Protein AF-A0A4Q6F2Q2-F1 (afdb_monomer_lite)

Radius of gyration: 40.42 Å; chains: 1; bounding box: 76×34×110 Å

Foldseek 3Di:
DVLVVVLVVVLVVVVVVLVVVLVVPCPDPVCPVVVVVSVVVNVVVSVVSVVVSVVVVLVVCLVVCVVPVDDPSVVVNVVVVVVVVVVCVVVVVCVVVVVVCVVVVCCVVVVVVVVVVVVVVLVVVVVVLVVVFVLLQVLQLVQLVQKDAADDDPPDPDDQRIDNPSCACVCVVSVFPKKWWAFLVRHTPDIHDPDDDPPPPPVVSVVQNVVSVVCQVPLVDAKGWDWDQDPNWIKIKIKGFNADPPPSGGGTMMITMDTDPDHPD

Secondary structure (DSSP, 8-state):
-HHHHHHHHHHHHHHHHHHHHHHHTTTSTTHHHHHHHHHHHHHHHHHHHHHHHHHHHHHHHHHHHHHHT-TTHHHHHHHHHHHHHHHHHHHHHHHHHHHHHHHHHHHHHHHHHHHHHHHHHHHHHHHHHHHHHHHHHHHHHHHHHT-EE----TT--SS-SEE-GGGTTHHHHTT-SEEEEEETTS-EEEE--SS----S-HHHHHHHHHHHHHHHH-TT---EEEEEEETTEEEEEEEEEEE-TTT--EEEEEEEEEEESS---

Sequence (265 aa):
MLVIAFSFVALSRLEGRLFEISKALSNHPEFFNSVVYFGLININVVLILILCFLLIRNIVKLLVDRRHGVIGSRLTTKLVLALVFFALVPTGLLFYISTRFLTESFETWFSTRVEATMHRTREAGAMVYNRDQRRLQSLSRIALQRIQVYSLQAGDFGWNEINPQGLKGFGREYKVASIRVYDQDSNLIWHNEAKRPNEGSEKEKRFVVNAIQTFSSNRTMESRAIVDADDGVDVVRGVAPIVDPSTGVVRGVVVLEERFETQIL

Structure (mmCIF, N/CA/C/O backbone):
data_AF-A0A4Q6F2Q2-F1
#
_entry.id   AF-A0A4Q6F2Q2-F1
#
loop_
_atom_site.group_PDB
_atom_site.id
_atom_site.type_symbol
_atom_site.label_atom_id
_atom_site.label_alt_id
_atom_site.label_comp_id
_atom_site.label_asym_id
_atom_site.label_entity_id
_atom_site.label_seq_id
_atom_site.pdbx_PDB_ins_code
_atom_site.Cartn_x
_atom_site.Cartn_y
_atom_site.Cartn_z
_atom_site.occupancy
_atom_site.B_iso_or_equiv
_atom_site.auth_seq_id
_atom_site.auth_comp_id
_atom_site.auth_asym_id
_atom_site.auth_atom_id
_atom_site.pdbx_PDB_model_num
ATOM 1 N N . MET A 1 1 ? -27.313 -11.083 56.224 1.00 56.44 1 MET A N 1
ATOM 2 C CA . MET A 1 1 ? -25.922 -11.423 56.602 1.00 56.44 1 MET A CA 1
ATOM 3 C C . MET A 1 1 ? -25.195 -12.248 55.546 1.00 56.44 1 MET A C 1
ATOM 5 O O . MET A 1 1 ? -24.087 -11.865 55.210 1.00 56.44 1 MET A O 1
ATOM 9 N N . LEU A 1 2 ? -25.805 -13.287 54.961 1.00 63.69 2 LEU A N 1
ATOM 10 C CA . LEU A 1 2 ? -25.169 -14.128 53.927 1.00 63.69 2 LEU A CA 1
ATOM 11 C C . LEU A 1 2 ? -24.614 -13.358 52.715 1.00 63.69 2 LEU A C 1
ATOM 13 O O . LEU A 1 2 ? -23.475 -13.583 52.336 1.00 63.69 2 LEU A O 1
ATOM 17 N N . VAL A 1 3 ? -25.361 -12.396 52.162 1.00 61.47 3 VAL A N 1
ATOM 18 C CA . VAL A 1 3 ? -24.888 -11.572 51.027 1.00 61.47 3 VAL A CA 1
ATOM 19 C C . VAL A 1 3 ? -23.700 -10.683 51.418 1.00 61.47 3 VAL A C 1
ATOM 21 O O . VAL A 1 3 ? -22.788 -10.487 50.627 1.00 61.47 3 VAL A O 1
ATOM 24 N N . ILE A 1 4 ? -23.676 -10.194 52.663 1.00 65.25 4 ILE A N 1
ATOM 25 C CA . ILE A 1 4 ? -22.583 -9.366 53.198 1.00 65.25 4 ILE A CA 1
ATOM 26 C C . ILE A 1 4 ? -21.322 -10.206 53.356 1.00 65.25 4 ILE A C 1
ATOM 28 O O . ILE A 1 4 ? -20.264 -9.812 52.884 1.00 65.25 4 ILE A O 1
ATOM 32 N N . ALA A 1 5 ? -21.454 -11.388 53.958 1.00 72.69 5 ALA A N 1
ATOM 33 C CA . ALA A 1 5 ? -20.353 -12.324 54.111 1.00 72.69 5 ALA A CA 1
ATOM 34 C C . ALA A 1 5 ? -19.824 -12.793 52.748 1.00 72.69 5 ALA A C 1
ATOM 36 O O . ALA A 1 5 ? -18.618 -12.827 52.545 1.00 72.69 5 ALA A O 1
ATOM 37 N N . PHE A 1 6 ? -20.707 -13.082 51.788 1.00 77.12 6 PHE A N 1
ATOM 38 C CA . PHE A 1 6 ? -20.304 -13.528 50.455 1.00 77.12 6 PHE A CA 1
ATOM 39 C C . PHE A 1 6 ? -19.584 -12.427 49.666 1.00 77.12 6 PHE A C 1
ATOM 41 O O . PHE A 1 6 ? -18.516 -12.680 49.115 1.00 77.12 6 PHE A O 1
ATOM 48 N N . SER A 1 7 ? -20.104 -11.193 49.666 1.00 71.81 7 SER A N 1
ATOM 49 C CA . SER A 1 7 ? -19.418 -10.049 49.051 1.00 71.81 7 SER A CA 1
ATOM 50 C C . SER A 1 7 ? -18.087 -9.737 49.735 1.00 71.81 7 SER A C 1
ATOM 52 O O . SER A 1 7 ? -17.119 -9.455 49.040 1.00 71.81 7 SER A O 1
ATOM 54 N N . PHE A 1 8 ? -18.003 -9.835 51.065 1.00 78.31 8 PHE A N 1
ATOM 55 C CA . PHE A 1 8 ? -16.760 -9.603 51.806 1.00 78.31 8 PHE A CA 1
ATOM 56 C C . PHE A 1 8 ? -15.703 -10.679 51.515 1.00 78.31 8 PHE A C 1
ATOM 58 O O . PHE A 1 8 ? -14.537 -10.366 51.299 1.00 78.31 8 PHE A O 1
ATOM 65 N N . VAL A 1 9 ? -16.114 -11.947 51.422 1.00 81.88 9 VAL A N 1
ATOM 66 C CA . VAL A 1 9 ? -15.233 -13.065 51.047 1.00 81.88 9 VAL A CA 1
ATOM 67 C C . VAL A 1 9 ? -14.780 -12.954 49.592 1.00 81.88 9 VAL A C 1
ATOM 69 O O . VAL A 1 9 ? -13.613 -13.204 49.301 1.00 81.88 9 VAL A O 1
ATOM 72 N N . ALA A 1 10 ? -15.670 -12.565 48.676 1.00 76.50 10 ALA A N 1
ATOM 73 C CA . ALA A 1 10 ? -15.314 -12.328 47.280 1.00 76.50 10 ALA A CA 1
ATOM 74 C C . ALA A 1 10 ? -14.318 -11.165 47.144 1.00 76.50 10 ALA A C 1
ATOM 76 O O . ALA A 1 10 ? -13.327 -11.305 46.432 1.00 76.50 10 ALA A O 1
ATOM 77 N N . LEU A 1 11 ? -14.540 -10.069 47.880 1.00 74.62 11 LEU A N 1
ATOM 78 C CA . LEU A 1 11 ? -13.649 -8.908 47.939 1.00 74.62 11 LEU A CA 1
ATOM 79 C C . LEU A 1 11 ? -12.264 -9.294 48.479 1.00 74.62 11 LEU A C 1
ATOM 81 O O . LEU A 1 11 ? -11.261 -9.014 47.832 1.00 74.62 11 LEU A O 1
ATOM 85 N N . SER A 1 12 ? -12.219 -10.027 49.595 1.00 78.94 12 SER A N 1
ATOM 86 C CA . SER A 1 12 ? -10.977 -10.515 50.208 1.00 78.94 12 SER A CA 1
ATOM 87 C C . SER A 1 12 ? -10.207 -11.482 49.295 1.00 78.94 12 SER A C 1
ATOM 89 O O . SER A 1 12 ? -8.982 -11.412 49.198 1.00 78.94 12 SER A O 1
ATOM 91 N N . ARG A 1 13 ? -10.906 -12.354 48.551 1.00 78.00 13 ARG A N 1
ATOM 92 C CA . ARG A 1 13 ? -10.270 -13.224 47.545 1.00 78.00 13 ARG A CA 1
ATOM 93 C C . ARG A 1 13 ? -9.698 -12.443 46.366 1.00 78.00 13 ARG A C 1
ATOM 95 O O . ARG A 1 13 ? -8.659 -12.835 45.835 1.00 78.00 13 ARG A O 1
ATOM 102 N N . LEU A 1 14 ? -10.387 -11.389 45.932 1.00 70.00 14 LEU A N 1
ATOM 103 C CA . LEU A 1 14 ? -9.937 -10.550 44.826 1.00 70.00 14 LEU A CA 1
ATOM 104 C C . LEU A 1 14 ? -8.681 -9.768 45.222 1.00 70.00 14 LEU A C 1
ATOM 106 O O . LEU A 1 14 ? -7.693 -9.789 44.494 1.00 70.00 14 LEU A O 1
ATOM 110 N N . GLU A 1 15 ? -8.706 -9.163 46.410 1.00 71.25 15 GLU A N 1
ATOM 111 C CA . GLU A 1 15 ? -7.585 -8.436 47.009 1.00 71.25 15 GLU A CA 1
ATOM 112 C C . GLU A 1 15 ? -6.347 -9.337 47.154 1.00 71.25 15 GLU A C 1
ATOM 114 O O . GLU A 1 15 ? -5.244 -8.946 46.773 1.00 71.25 15 GLU A O 1
ATOM 119 N N . GLY A 1 16 ? -6.540 -10.593 47.579 1.00 73.12 16 GLY A N 1
ATOM 120 C CA . GLY A 1 16 ? -5.467 -11.587 47.651 1.00 73.12 16 GLY A CA 1
ATOM 121 C C . GLY A 1 16 ? -4.818 -11.892 46.296 1.00 73.12 16 GLY A C 1
ATOM 122 O O . GLY A 1 16 ? -3.593 -11.934 46.196 1.00 73.12 16 GLY A O 1
ATOM 123 N N . ARG A 1 17 ? -5.611 -12.043 45.225 1.00 71.44 17 ARG A N 1
ATOM 124 C CA . ARG A 1 17 ? -5.067 -12.272 43.871 1.00 71.44 17 ARG A CA 1
ATOM 125 C C . ARG A 1 17 ? -4.357 -11.051 43.301 1.00 71.44 17 ARG A C 1
ATOM 127 O O . ARG A 1 17 ? -3.384 -11.194 42.568 1.00 71.44 17 ARG A O 1
ATOM 134 N N . LEU A 1 18 ? -4.825 -9.859 43.644 1.00 65.38 18 LEU A N 1
ATOM 135 C CA . LEU A 1 18 ? -4.196 -8.616 43.226 1.00 65.38 18 LEU A CA 1
ATOM 136 C C . LEU A 1 18 ? -2.851 -8.409 43.936 1.00 65.38 18 LEU A C 1
ATOM 138 O O . LEU A 1 18 ? -1.865 -8.054 43.294 1.00 65.38 18 LEU A O 1
ATOM 142 N N . PHE A 1 19 ? -2.753 -8.725 45.225 1.00 67.12 19 PHE A N 1
ATOM 143 C CA . PHE A 1 19 ? -1.492 -8.630 45.963 1.00 67.12 19 PHE A CA 1
ATOM 144 C C . PHE A 1 19 ? -0.393 -9.556 45.403 1.00 67.12 19 PHE A C 1
ATOM 146 O O . PHE A 1 19 ? 0.777 -9.169 45.351 1.00 67.12 19 PHE A O 1
ATOM 153 N N . GLU A 1 20 ? -0.754 -10.747 44.914 1.00 68.81 20 GLU A N 1
ATOM 154 C CA . GLU A 1 20 ? 0.199 -11.649 44.250 1.00 68.81 20 GLU A CA 1
ATOM 155 C C . GLU A 1 20 ? 0.702 -11.103 42.906 1.00 68.81 20 GLU A C 1
ATOM 157 O O . GLU A 1 20 ? 1.902 -11.157 42.630 1.00 68.81 20 GLU A O 1
ATOM 162 N N . ILE A 1 21 ? -0.182 -10.499 42.104 1.00 63.22 21 ILE A N 1
ATOM 163 C CA . ILE A 1 21 ? 0.189 -9.850 40.834 1.00 63.22 21 ILE A CA 1
ATOM 164 C C . ILE A 1 21 ? 1.086 -8.628 41.092 1.00 63.22 21 ILE A C 1
ATOM 166 O O . ILE A 1 21 ? 2.068 -8.420 40.380 1.00 63.22 21 ILE A O 1
ATOM 170 N N . SER A 1 22 ? 0.811 -7.867 42.157 1.00 59.34 22 SER A N 1
ATOM 171 C CA . SER A 1 22 ? 1.647 -6.741 42.593 1.00 59.34 22 SER A CA 1
ATOM 172 C C . SER A 1 22 ? 3.063 -7.176 42.970 1.00 59.34 22 SER A C 1
ATOM 174 O O . SER A 1 22 ? 4.025 -6.480 42.648 1.00 59.34 22 SER A O 1
ATOM 176 N N . LYS A 1 23 ? 3.204 -8.320 43.656 1.00 64.88 23 LYS A N 1
ATOM 177 C CA . LYS A 1 23 ? 4.510 -8.877 44.036 1.00 64.88 23 LYS A CA 1
ATOM 178 C C . LYS A 1 23 ? 5.309 -9.349 42.825 1.00 64.88 23 LYS A C 1
ATOM 180 O O . LYS A 1 23 ? 6.516 -9.132 42.786 1.00 64.88 23 LYS A O 1
ATOM 185 N N . ALA A 1 24 ? 4.648 -9.951 41.837 1.00 64.31 24 ALA A N 1
ATOM 186 C CA . ALA A 1 24 ? 5.296 -10.416 40.611 1.00 64.31 24 ALA A CA 1
ATOM 187 C C . ALA A 1 24 ? 5.837 -9.263 39.738 1.00 64.31 24 ALA A C 1
ATOM 189 O O . ALA A 1 24 ? 6.803 -9.454 39.002 1.00 64.31 24 ALA A O 1
ATOM 190 N N . LEU A 1 25 ? 5.253 -8.063 39.844 1.00 57.34 25 LEU A N 1
ATOM 191 C CA . LEU A 1 25 ? 5.579 -6.901 39.006 1.00 57.34 25 LEU A CA 1
ATOM 192 C C . LEU A 1 25 ? 6.629 -5.947 39.623 1.00 57.34 25 LEU A C 1
ATOM 194 O O . LEU A 1 25 ? 7.028 -4.971 38.994 1.00 57.34 25 LEU A O 1
ATOM 198 N N . SER A 1 26 ? 7.111 -6.226 40.841 1.00 59.28 26 SER A N 1
ATOM 199 C CA . SER A 1 26 ? 7.961 -5.328 41.645 1.00 59.28 26 SER A CA 1
ATOM 200 C C . SER A 1 26 ? 9.434 -5.211 41.205 1.00 59.28 26 SER A C 1
ATOM 202 O O . SER A 1 26 ? 10.197 -4.484 41.839 1.00 59.28 26 SER A O 1
ATOM 204 N N . ASN A 1 27 ? 9.866 -5.910 40.152 1.00 57.59 27 ASN A N 1
ATOM 205 C CA . ASN A 1 27 ? 11.294 -6.087 39.845 1.00 57.59 27 ASN A CA 1
ATOM 206 C C . ASN A 1 27 ? 11.885 -5.105 38.807 1.00 57.59 27 ASN A C 1
ATOM 208 O O . ASN A 1 27 ? 13.037 -5.289 38.420 1.00 57.59 27 ASN A O 1
ATOM 212 N N . HIS A 1 28 ? 11.167 -4.059 38.361 1.00 55.53 28 HIS A N 1
ATOM 213 C CA . HIS A 1 28 ? 11.681 -3.119 37.346 1.00 55.53 28 HIS A CA 1
ATOM 214 C C . HIS A 1 28 ? 11.431 -1.621 37.650 1.00 55.53 28 HIS A C 1
ATOM 216 O O . HIS A 1 28 ? 10.394 -1.272 38.210 1.00 55.53 28 HIS A O 1
ATOM 222 N N . PRO A 1 29 ? 12.355 -0.717 37.251 1.00 55.19 29 PRO A N 1
ATOM 223 C CA . PRO A 1 29 ? 12.392 0.708 37.622 1.00 55.19 29 PRO A CA 1
ATOM 224 C C . PRO A 1 29 ? 11.318 1.614 36.988 1.00 55.19 29 PRO A C 1
ATOM 226 O O . PRO A 1 29 ? 11.224 2.780 37.359 1.00 55.19 29 PRO A O 1
ATOM 229 N N . GLU A 1 30 ? 10.415 1.091 36.153 1.00 61.12 30 GLU A N 1
ATOM 230 C CA . GLU A 1 30 ? 9.145 1.766 35.792 1.00 61.12 30 GLU A CA 1
ATOM 231 C C . GLU A 1 30 ? 8.086 1.700 36.919 1.00 61.12 30 GLU A C 1
ATOM 233 O O . GLU A 1 30 ? 6.878 1.886 36.723 1.00 61.12 30 GLU A O 1
ATOM 238 N N . PHE A 1 31 ? 8.572 1.424 38.129 1.00 61.00 31 PHE A N 1
ATOM 239 C CA . PHE A 1 31 ? 7.846 1.089 39.340 1.00 61.00 31 PHE A CA 1
ATOM 240 C C . PHE A 1 31 ? 6.837 2.162 39.751 1.00 61.00 31 PHE A C 1
ATOM 242 O O . PHE A 1 31 ? 5.715 1.823 40.094 1.00 61.00 31 PHE A O 1
ATOM 249 N N . PHE A 1 32 ? 7.172 3.453 39.672 1.00 60.97 32 PHE A N 1
ATOM 250 C CA . PHE A 1 32 ? 6.261 4.504 40.146 1.00 60.97 32 PHE A CA 1
ATOM 251 C C . PHE A 1 32 ? 4.983 4.611 39.309 1.00 60.97 32 PHE A C 1
ATOM 253 O O . PHE A 1 32 ? 3.896 4.639 39.878 1.00 60.97 32 PHE A O 1
ATOM 260 N N . ASN A 1 33 ? 5.083 4.602 37.976 1.00 65.56 33 ASN A N 1
ATOM 261 C CA . ASN A 1 33 ? 3.890 4.621 37.127 1.00 65.56 33 ASN A CA 1
ATOM 262 C C . ASN A 1 33 ? 3.112 3.312 37.265 1.00 65.56 33 ASN A C 1
ATOM 264 O O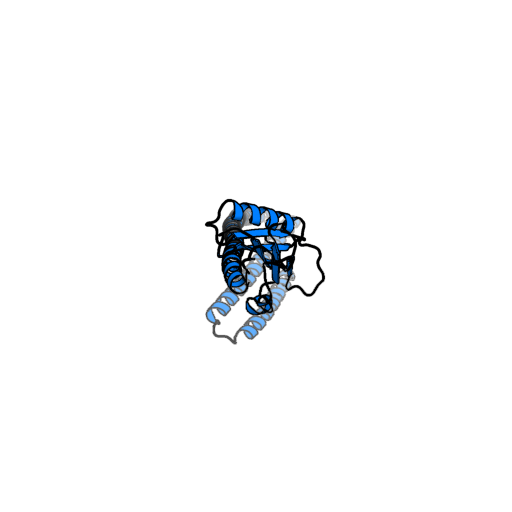 . ASN A 1 33 ? 1.909 3.338 37.511 1.00 65.56 33 ASN A O 1
ATOM 268 N N . SER A 1 34 ? 3.795 2.170 37.185 1.00 71.50 34 SER A N 1
ATOM 269 C CA . SER A 1 34 ? 3.132 0.866 37.251 1.00 71.50 34 SER A CA 1
ATOM 270 C C . SER A 1 34 ? 2.431 0.636 38.592 1.00 71.50 34 SER A C 1
ATOM 272 O O . SER A 1 34 ? 1.292 0.184 38.603 1.00 71.50 34 SER A O 1
ATOM 274 N N . VAL A 1 35 ? 3.047 1.010 39.718 1.00 74.19 35 VAL A N 1
ATOM 275 C CA . VAL A 1 35 ? 2.459 0.866 41.061 1.00 74.19 35 VAL A CA 1
ATOM 276 C C . VAL A 1 35 ? 1.324 1.860 41.295 1.00 74.19 35 VAL A C 1
ATOM 278 O O . VAL A 1 35 ? 0.318 1.478 41.890 1.00 74.19 35 VAL A O 1
ATOM 281 N N . VAL A 1 36 ? 1.422 3.101 40.801 1.00 75.31 36 VAL A N 1
ATOM 282 C CA . VAL A 1 36 ? 0.319 4.073 40.896 1.00 75.31 36 VAL A CA 1
ATOM 283 C C . VAL A 1 36 ? -0.877 3.617 40.063 1.00 75.31 36 VAL A C 1
ATOM 285 O O . VAL A 1 36 ? -1.981 3.567 40.600 1.00 75.31 36 VAL A O 1
ATOM 288 N N . TYR A 1 37 ? -0.684 3.218 38.798 1.00 72.50 37 TYR A N 1
ATOM 289 C CA . TYR A 1 37 ? -1.768 2.689 37.957 1.00 72.50 37 TYR A CA 1
ATOM 290 C C . TYR A 1 37 ? -2.369 1.412 38.542 1.00 72.50 37 TYR A C 1
ATOM 292 O O . TYR A 1 37 ? -3.591 1.260 38.580 1.00 72.50 37 TYR A O 1
ATOM 300 N N . PHE A 1 38 ? -1.525 0.519 39.056 1.00 72.75 38 PHE A N 1
ATOM 301 C CA . PHE A 1 38 ? -1.966 -0.698 39.718 1.00 72.75 38 PHE A CA 1
ATOM 302 C C . PHE A 1 38 ? -2.797 -0.386 40.970 1.00 72.75 38 PHE A C 1
ATOM 304 O O . PHE A 1 38 ? -3.898 -0.915 41.121 1.00 72.75 38 PHE A O 1
ATOM 311 N N . GLY A 1 39 ? -2.328 0.518 41.832 1.00 79.06 39 GLY A N 1
ATOM 312 C CA . GLY A 1 39 ? -3.059 0.979 43.012 1.00 79.06 39 GLY A CA 1
ATOM 313 C C . GLY A 1 39 ? -4.389 1.648 42.657 1.00 79.06 39 GLY A C 1
ATOM 314 O O . GLY A 1 39 ? -5.407 1.349 43.280 1.00 79.06 39 GLY A O 1
ATOM 315 N N . LEU A 1 40 ? -4.411 2.483 41.612 1.00 76.06 40 LEU A N 1
ATOM 316 C CA . LEU A 1 40 ? -5.621 3.153 41.129 1.00 76.06 40 LEU A CA 1
ATOM 317 C C . LEU A 1 40 ? -6.663 2.158 40.603 1.00 76.06 40 LEU A C 1
ATOM 319 O O . LEU A 1 40 ? -7.846 2.289 40.903 1.00 76.06 40 LEU A O 1
ATOM 323 N N . ILE A 1 41 ? -6.244 1.150 39.838 1.00 76.88 41 ILE A N 1
ATOM 324 C CA . ILE A 1 41 ? -7.149 0.110 39.328 1.00 76.88 41 ILE A CA 1
ATOM 325 C C . ILE A 1 41 ? -7.720 -0.705 40.489 1.00 76.88 41 ILE A C 1
ATOM 327 O O . ILE A 1 41 ? -8.929 -0.914 40.564 1.00 76.88 41 ILE A O 1
ATOM 331 N N . ASN A 1 42 ? -6.870 -1.111 41.431 1.00 78.69 42 ASN A N 1
ATOM 332 C CA . ASN A 1 42 ? -7.278 -1.870 42.609 1.00 78.69 42 ASN A CA 1
ATOM 333 C C . ASN A 1 42 ? -8.290 -1.120 43.469 1.00 78.69 42 ASN A C 1
ATOM 335 O O . ASN A 1 42 ? -9.352 -1.656 43.792 1.00 78.69 42 ASN A O 1
ATOM 339 N N . ILE A 1 43 ? -7.983 0.134 43.812 1.00 80.44 43 ILE A N 1
ATOM 340 C CA . ILE A 1 43 ? -8.870 0.942 44.646 1.00 80.44 43 ILE A CA 1
ATOM 341 C C . ILE A 1 43 ? -10.199 1.192 43.933 1.00 80.44 43 ILE A C 1
ATOM 343 O O . ILE A 1 43 ? -11.247 1.138 44.570 1.00 80.44 43 ILE A O 1
ATOM 347 N N . ASN A 1 44 ? -10.183 1.378 42.609 1.00 82.56 44 ASN A N 1
ATOM 348 C CA . ASN A 1 44 ? -11.395 1.556 41.817 1.00 82.56 44 ASN A CA 1
ATOM 349 C C . ASN A 1 44 ? -12.257 0.283 41.805 1.00 82.56 44 ASN A C 1
ATOM 351 O O . ASN A 1 44 ? -13.462 0.362 42.034 1.00 82.56 44 ASN A O 1
ATOM 355 N N . VAL A 1 45 ? -11.648 -0.897 41.643 1.00 78.88 45 VAL A N 1
ATOM 356 C CA . VAL A 1 45 ? -12.348 -2.191 41.717 1.00 78.88 45 VAL A CA 1
ATOM 357 C C . VAL A 1 45 ? -12.985 -2.403 43.091 1.00 78.88 45 VAL A C 1
ATOM 359 O O . VAL A 1 45 ? -14.162 -2.760 43.171 1.00 78.88 45 VAL A O 1
ATOM 362 N N . VAL A 1 46 ? -12.252 -2.140 44.178 1.00 79.31 46 VAL A N 1
ATOM 363 C CA . VAL A 1 46 ? -12.793 -2.222 45.546 1.00 79.31 46 VAL A CA 1
ATOM 364 C C . VAL A 1 46 ? -13.957 -1.245 45.729 1.00 79.31 46 VAL A C 1
ATOM 366 O O . VAL A 1 46 ? -15.001 -1.624 46.263 1.00 79.31 46 VAL A O 1
ATOM 369 N N . LEU A 1 47 ? -13.823 -0.011 45.234 1.00 75.31 47 LEU A N 1
ATOM 370 C CA . LEU A 1 47 ? -14.865 1.011 45.311 1.00 75.31 47 LEU A CA 1
ATOM 371 C C . LEU A 1 47 ? -16.134 0.592 44.551 1.00 75.31 47 LEU A C 1
ATOM 373 O O . LEU A 1 47 ? -17.237 0.721 45.085 1.00 75.31 47 LEU A O 1
ATOM 377 N N . ILE A 1 48 ? -15.985 0.024 43.349 1.00 77.31 48 ILE A N 1
ATOM 378 C CA . ILE A 1 48 ? -17.091 -0.529 42.555 1.00 77.31 48 ILE A CA 1
ATOM 379 C C . ILE A 1 48 ? -17.760 -1.687 43.297 1.00 77.31 48 ILE A C 1
ATOM 381 O O . ILE A 1 48 ? -18.987 -1.752 43.335 1.00 77.31 48 ILE A O 1
ATOM 385 N N . LEU A 1 49 ? -16.994 -2.586 43.920 1.00 79.19 49 LEU A N 1
ATOM 386 C CA . LEU A 1 49 ? -17.556 -3.710 44.671 1.00 79.19 49 LEU A CA 1
ATOM 387 C C . LEU A 1 49 ? -18.342 -3.247 45.902 1.00 79.19 49 LEU A C 1
ATOM 389 O O . LEU A 1 49 ? -19.448 -3.739 46.132 1.00 79.19 49 LEU A O 1
ATOM 393 N N . ILE A 1 50 ? -17.828 -2.269 46.653 1.00 75.75 50 ILE A N 1
ATOM 394 C CA . ILE A 1 50 ? -18.540 -1.650 47.782 1.00 75.75 50 ILE A CA 1
ATOM 395 C C . ILE A 1 50 ? -19.820 -0.960 47.298 1.00 75.75 50 ILE A C 1
ATOM 397 O O . ILE A 1 50 ? -20.884 -1.142 47.894 1.00 75.75 50 ILE A O 1
ATOM 401 N N . LEU A 1 51 ? -19.743 -0.201 46.202 1.00 75.94 51 LEU A N 1
ATOM 402 C CA . LEU A 1 51 ? -20.891 0.488 45.615 1.00 75.94 51 LEU A CA 1
ATOM 403 C C . LEU A 1 51 ? -21.960 -0.501 45.136 1.00 75.94 51 LEU A C 1
ATOM 405 O O . LEU A 1 51 ? -23.142 -0.332 45.434 1.00 75.94 51 LEU A O 1
ATOM 409 N N . CYS A 1 52 ? -21.548 -1.559 44.441 1.00 76.44 52 CYS A N 1
ATOM 410 C CA . CYS A 1 52 ? -22.432 -2.615 43.963 1.00 76.44 52 CYS A CA 1
ATOM 411 C C . CYS A 1 52 ? -23.089 -3.347 45.142 1.00 76.44 52 CYS A C 1
ATOM 413 O O . CYS A 1 52 ? -24.300 -3.566 45.150 1.00 76.44 52 CYS A O 1
ATOM 415 N N . PHE A 1 53 ? -22.327 -3.627 46.202 1.00 76.88 53 PHE A N 1
ATOM 416 C CA . PHE A 1 53 ? -22.854 -4.193 47.439 1.00 76.88 53 PHE A CA 1
ATOM 417 C C . PHE A 1 53 ? -23.887 -3.273 48.115 1.00 76.88 53 PHE A C 1
ATOM 419 O O . PHE A 1 53 ? -24.959 -3.739 48.510 1.00 76.88 53 PHE A O 1
ATOM 426 N N . 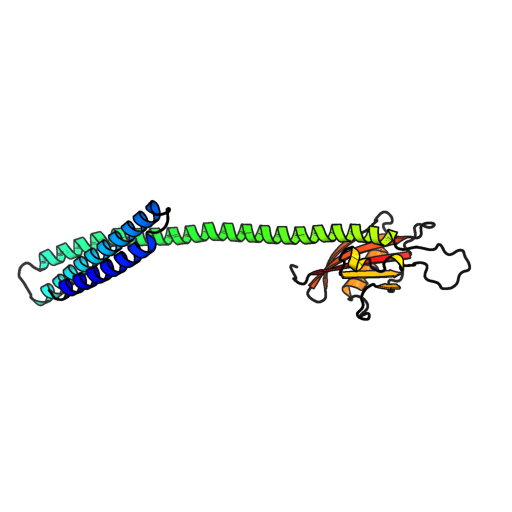LEU A 1 54 ? -23.612 -1.968 48.217 1.00 72.56 54 LEU A N 1
ATOM 427 C CA . LEU A 1 54 ? -24.549 -0.970 48.748 1.00 72.56 54 LEU A CA 1
ATOM 428 C C . LEU A 1 54 ? -25.834 -0.912 47.918 1.00 72.56 54 LEU A C 1
ATOM 430 O O . LEU A 1 54 ? -26.922 -0.927 48.494 1.00 72.56 54 LEU A O 1
ATOM 434 N N . LEU A 1 55 ? -25.714 -0.898 46.587 1.00 72.19 55 LEU A N 1
ATOM 435 C CA . LEU A 1 55 ? -26.840 -0.919 45.654 1.00 72.19 55 LEU A CA 1
ATOM 436 C C . LEU A 1 55 ? -27.692 -2.173 45.832 1.00 72.19 55 LEU A C 1
ATOM 438 O O . LEU A 1 55 ? -28.893 -2.057 46.063 1.00 72.19 55 LEU A O 1
ATOM 442 N N . ILE A 1 56 ? -27.081 -3.360 45.799 1.00 74.44 56 ILE A N 1
ATOM 443 C CA . ILE A 1 56 ? -27.787 -4.634 45.975 1.00 74.44 56 ILE A CA 1
ATOM 444 C C . ILE A 1 56 ? -28.466 -4.670 47.343 1.00 74.44 56 ILE A C 1
ATOM 446 O O . ILE A 1 56 ? -29.642 -5.013 47.427 1.00 74.44 56 ILE A O 1
ATOM 450 N N . ARG A 1 57 ? -27.782 -4.255 48.418 1.00 72.31 57 ARG A N 1
ATOM 451 C CA . ARG A 1 57 ? -28.383 -4.164 49.758 1.00 72.31 57 ARG A CA 1
ATOM 452 C C . ARG A 1 57 ? -29.616 -3.264 49.752 1.00 72.31 57 ARG A C 1
ATOM 454 O O . ARG A 1 57 ? -30.630 -3.619 50.354 1.00 72.31 57 ARG A O 1
ATOM 461 N N . ASN A 1 58 ? -29.527 -2.105 49.102 1.00 64.38 58 ASN A N 1
ATOM 462 C CA . ASN A 1 58 ? -30.621 -1.143 49.044 1.00 64.38 58 ASN A CA 1
ATOM 463 C C . ASN A 1 58 ? -31.799 -1.688 48.225 1.00 64.38 58 ASN A C 1
ATOM 465 O O . ASN A 1 58 ? -32.937 -1.595 48.672 1.00 64.38 58 ASN A O 1
ATOM 469 N N . ILE A 1 59 ? -31.529 -2.334 47.087 1.00 68.81 59 ILE A N 1
ATOM 470 C CA . ILE A 1 59 ? -32.534 -2.974 46.225 1.00 68.81 59 ILE A CA 1
ATOM 471 C C . ILE A 1 59 ? -33.211 -4.152 46.939 1.00 68.81 59 ILE A C 1
ATOM 473 O O . ILE A 1 59 ? -34.435 -4.264 46.919 1.00 68.81 59 ILE A O 1
ATOM 477 N N . VAL A 1 60 ? -32.444 -5.011 47.617 1.00 72.69 60 VAL A N 1
ATOM 478 C CA . VAL A 1 60 ? -32.980 -6.148 48.383 1.00 72.69 60 VAL A CA 1
ATOM 479 C C . VAL A 1 60 ? -33.867 -5.652 49.523 1.00 72.69 60 VAL A C 1
ATOM 481 O O . VAL A 1 60 ? -34.973 -6.160 49.689 1.00 72.69 60 VAL A O 1
ATOM 484 N N . LYS A 1 61 ? -33.438 -4.625 50.271 1.00 65.44 61 LYS A N 1
ATOM 485 C CA . LYS A 1 61 ? -34.266 -4.016 51.321 1.00 65.44 61 LYS A CA 1
ATOM 486 C C . LYS A 1 61 ? -35.561 -3.432 50.746 1.00 65.44 61 LYS A C 1
ATOM 488 O O . LYS A 1 61 ? -36.628 -3.692 51.288 1.00 65.44 61 LYS A O 1
ATOM 493 N N . LEU A 1 62 ? -35.478 -2.730 49.615 1.00 63.88 62 LEU A N 1
ATOM 494 C CA . LEU A 1 62 ? -36.631 -2.169 48.902 1.00 63.88 62 LEU A CA 1
ATOM 495 C C . LEU A 1 62 ? -37.658 -3.249 48.514 1.00 63.88 62 LEU A C 1
ATOM 497 O O . LEU A 1 62 ? -38.862 -3.070 48.693 1.00 63.88 62 LEU A O 1
ATOM 501 N N . LEU A 1 63 ? -37.183 -4.381 47.987 1.00 68.56 63 LEU A N 1
ATOM 502 C CA . LEU A 1 63 ? -38.027 -5.501 47.564 1.00 68.56 63 LEU A CA 1
ATOM 503 C C . LEU A 1 63 ? -38.658 -6.237 48.756 1.00 68.56 63 LEU A C 1
ATOM 505 O O . LEU A 1 63 ? -39.825 -6.625 48.685 1.00 68.56 63 LEU A O 1
ATOM 509 N N . VAL A 1 64 ? -37.910 -6.413 49.850 1.00 67.62 64 VAL A N 1
ATOM 510 C CA . VAL A 1 64 ? -38.377 -7.105 51.064 1.00 67.62 64 VAL A CA 1
ATOM 511 C C . VAL A 1 64 ? -39.364 -6.250 51.862 1.00 67.62 64 VAL A C 1
ATOM 513 O O . VAL A 1 64 ? -40.399 -6.763 52.293 1.00 67.62 64 VAL A O 1
ATOM 516 N N . ASP A 1 65 ? -39.101 -4.950 52.012 1.00 62.16 65 ASP A N 1
ATOM 517 C CA . ASP A 1 65 ? -39.982 -4.025 52.735 1.00 62.16 65 ASP A CA 1
ATOM 518 C C . ASP A 1 65 ? -41.325 -3.834 52.002 1.00 62.16 65 ASP A C 1
ATOM 520 O O . ASP A 1 65 ? -42.365 -3.653 52.639 1.00 62.16 65 ASP A O 1
ATOM 524 N N . ARG A 1 66 ? -41.340 -3.980 50.666 1.00 62.12 66 ARG A N 1
ATOM 525 C CA . ARG A 1 66 ? -42.574 -3.993 49.861 1.00 62.12 66 ARG A CA 1
ATOM 526 C C . ARG A 1 66 ? -43.469 -5.205 50.155 1.00 62.12 66 ARG A C 1
ATOM 528 O O . ARG A 1 66 ? -44.680 -5.094 49.978 1.00 62.12 66 ARG A O 1
ATOM 535 N N . ARG A 1 67 ? -42.908 -6.337 50.607 1.00 60.34 67 ARG A N 1
ATOM 536 C CA . ARG A 1 67 ? -43.679 -7.542 50.976 1.00 60.34 67 ARG A CA 1
ATOM 537 C C . ARG A 1 67 ? -44.190 -7.541 52.420 1.00 60.34 67 ARG A C 1
ATOM 539 O O . ARG A 1 67 ? -45.217 -8.160 52.662 1.00 60.34 67 ARG A O 1
ATOM 546 N N . HIS A 1 68 ? -43.522 -6.866 53.359 1.00 56.03 68 HIS A N 1
ATOM 547 C CA . HIS A 1 68 ? -43.849 -6.961 54.794 1.00 56.03 68 HIS A CA 1
ATOM 548 C C . HIS A 1 68 ? -44.746 -5.842 55.355 1.00 56.03 68 HIS A C 1
ATOM 550 O O . HIS A 1 68 ? -45.051 -5.859 56.542 1.00 56.03 68 HIS A O 1
ATOM 556 N N . GLY A 1 69 ? -45.206 -4.884 54.541 1.00 56.59 69 GLY A N 1
ATOM 557 C CA . GLY A 1 69 ? -46.289 -3.969 54.941 1.00 56.59 69 GLY A CA 1
ATOM 558 C C . GLY A 1 69 ? -45.998 -3.089 56.169 1.00 56.59 69 GLY A C 1
ATOM 559 O O . GLY A 1 69 ? -46.912 -2.761 56.918 1.00 56.59 69 GLY A O 1
ATOM 560 N N . VAL A 1 70 ? -44.738 -2.706 56.397 1.00 58.06 70 VAL A N 1
ATOM 561 C CA . VAL A 1 70 ? -44.316 -1.972 57.604 1.00 58.06 70 VAL A CA 1
ATOM 562 C C . VAL A 1 70 ? -44.703 -0.484 57.522 1.00 58.06 70 VAL A C 1
ATOM 564 O O . VAL A 1 70 ? -44.371 0.204 56.550 1.00 58.06 70 VAL A O 1
ATOM 567 N N . ILE A 1 71 ? -45.388 0.041 58.545 1.00 49.00 71 ILE A N 1
ATOM 568 C CA . ILE A 1 71 ? -45.827 1.447 58.632 1.00 49.00 71 ILE A CA 1
ATOM 569 C C . ILE A 1 71 ? -44.581 2.349 58.747 1.00 49.00 71 ILE A C 1
ATOM 571 O O . ILE A 1 71 ? -43.885 2.336 59.754 1.00 49.00 71 ILE A O 1
ATOM 575 N N . GLY A 1 72 ? -44.258 3.078 57.669 1.00 56.50 72 GLY A N 1
ATOM 576 C CA . GLY A 1 72 ? -43.056 3.926 57.532 1.00 56.50 72 GLY A CA 1
ATOM 577 C C . GLY A 1 72 ? -42.156 3.580 56.331 1.00 56.50 72 GLY A C 1
ATOM 578 O O . GLY A 1 72 ? -41.451 4.446 55.817 1.00 56.50 72 GLY A O 1
ATOM 579 N N . SER A 1 73 ? -42.256 2.355 55.798 1.00 59.50 73 SER A N 1
ATOM 580 C CA . SER A 1 73 ? -41.466 1.858 54.651 1.00 59.50 73 SER A CA 1
ATOM 581 C C . SER A 1 73 ? -41.706 2.632 53.342 1.00 59.50 73 SER A C 1
ATOM 583 O O . SER A 1 73 ? -40.803 2.797 52.518 1.00 59.50 73 SER A O 1
ATOM 585 N N . ARG A 1 74 ? -42.921 3.152 53.128 1.00 64.19 74 ARG A N 1
ATOM 586 C CA . ARG A 1 74 ? -43.269 3.865 51.886 1.00 64.19 74 ARG A CA 1
ATOM 587 C C . ARG A 1 74 ? -42.474 5.162 51.705 1.00 64.19 74 ARG A C 1
ATOM 589 O O . ARG A 1 7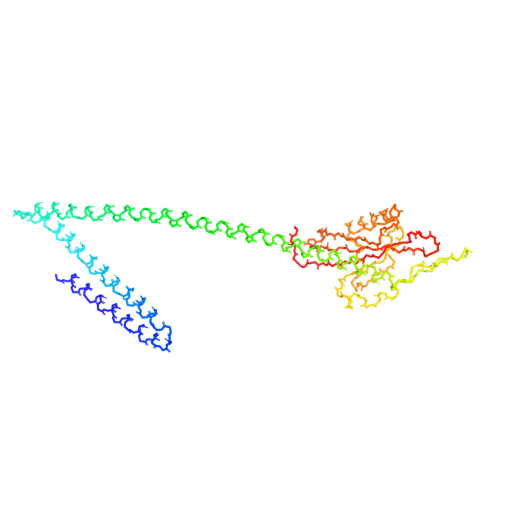4 ? -42.162 5.511 50.570 1.00 64.19 74 ARG A O 1
ATOM 596 N N . LEU A 1 75 ? -42.125 5.851 52.796 1.00 68.50 75 LEU A N 1
ATOM 597 C CA . LEU A 1 75 ? -41.389 7.121 52.747 1.00 68.50 75 LEU A CA 1
ATOM 598 C C . LEU A 1 75 ? -39.905 6.889 52.428 1.00 68.50 75 LEU A C 1
ATOM 600 O O . LEU A 1 75 ? -39.353 7.523 51.532 1.00 68.50 75 LEU A O 1
ATOM 604 N N . THR A 1 76 ? -39.290 5.907 53.089 1.00 69.19 76 THR A N 1
ATOM 605 C CA . THR A 1 76 ? -37.906 5.479 52.839 1.00 69.19 76 THR A CA 1
ATOM 606 C C . THR A 1 76 ? -37.727 4.889 51.445 1.00 69.19 76 THR A C 1
ATOM 608 O O . THR A 1 76 ? -36.762 5.223 50.766 1.00 69.19 76 THR A O 1
ATOM 611 N N . THR A 1 77 ? -38.680 4.089 50.966 1.00 71.44 77 THR A N 1
ATOM 612 C CA . THR A 1 77 ? -38.673 3.544 49.597 1.00 71.44 77 THR A CA 1
ATOM 613 C C . THR A 1 77 ? -38.708 4.663 48.552 1.00 71.44 77 THR A C 1
ATOM 615 O O . THR A 1 77 ? -37.931 4.643 47.600 1.00 71.44 77 THR A O 1
ATOM 618 N N . LYS A 1 78 ? -39.571 5.671 48.740 1.00 78.31 78 LYS A N 1
ATOM 619 C CA . LYS A 1 78 ? -39.704 6.811 47.819 1.00 78.31 78 LYS A CA 1
ATOM 620 C C . LYS A 1 78 ? -38.444 7.685 47.806 1.00 78.31 78 LYS A C 1
ATOM 622 O O . LYS A 1 78 ? -38.022 8.115 46.737 1.00 78.31 78 LYS A O 1
ATOM 627 N N . LEU A 1 79 ? -37.818 7.883 48.969 1.00 79.75 79 LEU A N 1
ATOM 628 C CA . LEU A 1 79 ? -36.557 8.616 49.104 1.00 79.75 79 LEU A CA 1
ATOM 629 C C . LEU A 1 79 ? -35.385 7.875 48.437 1.00 79.75 79 LEU A C 1
ATOM 631 O O . LEU A 1 79 ? -34.618 8.481 47.696 1.00 79.75 79 LEU A O 1
ATOM 635 N N . VAL A 1 80 ? -35.273 6.558 48.647 1.00 76.38 80 VAL A N 1
ATOM 636 C CA . VAL A 1 80 ? -34.244 5.721 48.006 1.00 76.38 80 VAL A CA 1
ATOM 637 C C . VAL A 1 80 ? -34.417 5.706 46.491 1.00 76.38 80 VAL A C 1
ATOM 639 O O . VAL A 1 80 ? -33.435 5.838 45.766 1.00 76.38 80 VAL A O 1
ATOM 642 N N . LEU A 1 81 ? -35.652 5.586 46.002 1.00 76.62 81 LEU A N 1
ATOM 643 C CA . LEU A 1 81 ? -35.925 5.592 44.568 1.00 76.62 81 LEU A CA 1
ATOM 644 C C . LEU A 1 81 ? -35.574 6.945 43.933 1.00 76.62 81 LEU A C 1
ATOM 646 O O . LEU A 1 81 ? -34.958 6.967 42.873 1.00 76.62 81 LEU A O 1
ATOM 650 N N . ALA A 1 82 ? -35.898 8.057 44.603 1.00 81.19 82 ALA A N 1
ATOM 651 C CA . ALA A 1 82 ? -35.511 9.395 44.159 1.00 81.19 82 ALA A CA 1
ATOM 652 C C . ALA A 1 82 ? -33.983 9.567 44.121 1.00 81.19 82 ALA A C 1
ATOM 654 O O . ALA A 1 82 ? -33.458 10.086 43.141 1.00 81.19 82 ALA A O 1
ATOM 655 N N . LEU A 1 83 ? -33.263 9.070 45.133 1.00 78.75 83 LEU A N 1
ATOM 656 C CA . LEU A 1 83 ? -31.798 9.105 45.180 1.00 78.75 83 LEU A CA 1
ATOM 657 C C . LEU A 1 83 ? -31.165 8.279 44.047 1.00 78.75 83 LEU A C 1
ATOM 659 O O . LEU A 1 83 ? -30.253 8.749 43.373 1.00 78.75 83 LEU A O 1
ATOM 663 N N . VAL A 1 84 ? -31.662 7.059 43.817 1.00 78.88 84 VAL A N 1
ATOM 664 C CA . VAL A 1 84 ? -31.184 6.177 42.740 1.00 78.88 84 VAL A CA 1
ATOM 665 C C . VAL A 1 84 ? -31.449 6.802 41.373 1.00 78.88 84 VAL A C 1
ATOM 667 O O . VAL A 1 84 ? -30.566 6.794 40.521 1.00 78.88 84 VAL A O 1
ATOM 670 N N . PHE A 1 85 ? -32.629 7.390 41.172 1.00 82.75 85 PHE A N 1
ATOM 671 C CA . PHE A 1 85 ? -32.967 8.085 39.933 1.00 82.75 85 PHE A CA 1
ATOM 672 C C . PHE A 1 85 ? -32.059 9.302 39.706 1.00 82.75 85 PHE A C 1
ATOM 674 O O . PHE A 1 85 ? -31.506 9.467 38.622 1.00 82.75 85 PHE A O 1
ATOM 681 N N . PHE A 1 86 ? -31.831 10.108 40.747 1.00 87.81 86 PHE A N 1
ATOM 682 C CA . PHE A 1 86 ? -30.960 11.282 40.688 1.00 87.81 86 PHE A CA 1
ATOM 683 C C . PHE A 1 86 ? -29.487 10.927 40.444 1.00 87.81 86 PHE A C 1
ATOM 685 O O . PHE A 1 86 ? -28.770 11.720 39.849 1.00 87.81 86 PHE A O 1
ATOM 692 N N . ALA A 1 87 ? -29.034 9.739 40.859 1.00 81.12 87 ALA A N 1
ATOM 693 C CA . ALA A 1 87 ? -27.699 9.233 40.541 1.00 81.12 87 ALA A CA 1
ATOM 694 C C . ALA A 1 87 ? -27.612 8.654 39.116 1.00 81.12 87 ALA A C 1
ATOM 696 O O . ALA A 1 87 ? -26.642 8.902 38.408 1.00 81.12 87 ALA A O 1
ATOM 697 N N . LEU A 1 88 ? -28.632 7.914 38.668 1.00 84.62 88 LEU A N 1
ATOM 698 C CA . LEU A 1 88 ? -28.649 7.268 37.349 1.00 84.62 88 LEU A CA 1
ATOM 699 C C . LEU A 1 88 ? -28.712 8.262 36.190 1.00 84.62 88 LEU A C 1
ATOM 701 O O . LEU A 1 88 ? -28.050 8.043 35.180 1.00 84.62 88 LEU A O 1
ATOM 705 N N . VAL A 1 89 ? -29.495 9.335 36.317 1.00 91.75 89 VAL A N 1
ATOM 706 C CA . VAL A 1 89 ? -29.678 10.332 35.248 1.00 91.75 89 VAL A CA 1
ATOM 707 C C . VAL A 1 89 ? -28.351 10.977 34.802 1.00 91.75 89 VAL A C 1
ATOM 709 O O . VAL A 1 89 ? -28.024 10.869 33.619 1.00 91.75 89 VAL A O 1
ATOM 712 N N . PRO A 1 90 ? -27.548 11.606 35.684 1.00 88.00 90 PRO A N 1
ATOM 713 C CA . PRO A 1 90 ? -26.281 12.221 35.290 1.00 88.00 90 PRO A CA 1
ATOM 714 C C . PRO A 1 90 ? -25.241 11.189 34.834 1.00 88.00 90 PRO A C 1
ATOM 716 O O . PRO A 1 90 ? -24.486 11.465 33.904 1.00 88.00 90 PRO A O 1
ATOM 719 N N . THR A 1 91 ? -25.223 9.982 35.412 1.00 92.44 91 THR A N 1
ATOM 720 C CA . THR A 1 91 ? -24.333 8.903 34.951 1.00 92.44 91 THR A CA 1
ATOM 721 C C . THR A 1 91 ? -24.702 8.415 33.552 1.00 92.44 91 THR A C 1
ATOM 723 O O . THR A 1 91 ? -23.821 8.257 32.711 1.00 92.44 91 THR A O 1
ATOM 726 N N . GLY A 1 92 ? -25.991 8.209 33.275 1.00 93.50 92 GLY A N 1
ATOM 727 C CA . GLY A 1 92 ? -26.476 7.811 31.955 1.00 93.50 92 GLY A CA 1
ATOM 728 C C . GLY A 1 92 ? -26.200 8.877 30.897 1.00 93.50 92 GLY A C 1
ATOM 729 O O . GLY A 1 92 ? -25.773 8.549 29.791 1.00 93.50 92 GLY A O 1
ATOM 730 N N . LEU A 1 93 ? -26.362 10.155 31.256 1.00 95.62 93 LEU A N 1
ATOM 731 C CA . LEU A 1 93 ? -26.034 11.276 30.378 1.00 95.62 93 LEU A CA 1
ATOM 732 C C . LEU A 1 93 ? -24.538 11.312 30.037 1.00 95.62 93 LEU A C 1
ATOM 734 O O . LEU A 1 93 ? -24.185 11.414 28.864 1.00 95.62 93 LEU A O 1
ATOM 738 N N . LEU A 1 94 ? -23.663 11.175 31.040 1.00 95.75 94 LEU A N 1
ATOM 739 C CA . LEU A 1 94 ? -22.219 11.093 30.813 1.00 95.75 94 LEU A CA 1
ATOM 740 C C . LEU A 1 94 ? -21.854 9.887 29.950 1.00 95.75 94 LEU A C 1
ATOM 742 O O . LEU A 1 94 ? -21.112 10.043 28.990 1.00 95.75 94 LEU A O 1
ATOM 746 N N . PHE A 1 95 ? -22.415 8.711 30.229 1.00 94.88 95 PHE A N 1
ATOM 747 C CA . PHE A 1 95 ? -22.172 7.508 29.434 1.00 94.88 95 PHE A CA 1
ATOM 748 C C . PHE A 1 95 ? -22.560 7.697 27.960 1.00 94.88 95 PHE A C 1
ATOM 750 O O . PHE A 1 95 ? -21.804 7.316 27.060 1.00 94.88 95 PHE A O 1
ATOM 757 N N . TYR A 1 96 ? -23.707 8.333 27.706 1.00 96.62 96 TYR A N 1
ATOM 758 C CA . TYR A 1 96 ? -24.158 8.658 26.356 1.00 96.62 96 TYR A CA 1
ATOM 759 C C . TYR A 1 96 ? -23.188 9.615 25.648 1.00 96.62 96 TYR A C 1
ATOM 761 O O . TYR A 1 96 ? -22.724 9.310 24.548 1.00 96.62 96 TYR A O 1
ATOM 769 N N . ILE A 1 97 ? -22.826 10.732 26.293 1.00 95.81 97 ILE A N 1
ATOM 770 C CA . ILE A 1 97 ? -21.888 11.721 25.737 1.00 95.81 97 ILE A CA 1
ATOM 771 C C . ILE A 1 97 ? -20.520 11.086 25.483 1.00 95.81 97 ILE A C 1
ATOM 773 O O . ILE A 1 97 ? -19.964 11.245 24.399 1.00 95.81 97 ILE A O 1
ATOM 777 N N . SER A 1 98 ? -19.993 10.327 26.445 1.00 95.50 98 SER A N 1
ATOM 778 C CA . SER A 1 98 ? -18.709 9.642 26.313 1.00 95.50 98 SER A CA 1
ATOM 779 C C . SER A 1 98 ? -18.711 8.671 25.143 1.00 95.50 98 SER A C 1
ATOM 781 O O . SER A 1 98 ? -17.762 8.683 24.375 1.00 95.50 98 SER A O 1
ATOM 783 N N . THR A 1 99 ? -19.771 7.880 24.953 1.00 93.81 99 THR A N 1
ATOM 784 C CA . THR A 1 99 ? -19.858 6.928 23.831 1.00 93.81 99 THR A CA 1
ATOM 785 C C . THR A 1 99 ? -19.899 7.645 22.480 1.00 93.81 99 THR A C 1
ATOM 787 O O . THR A 1 99 ? -19.205 7.240 21.544 1.00 93.81 99 THR A O 1
ATOM 790 N N . ARG A 1 100 ? -20.671 8.738 22.380 1.00 93.06 100 ARG A N 1
ATOM 791 C CA . ARG A 1 100 ? -20.713 9.588 21.178 1.00 93.06 100 ARG A CA 1
ATOM 792 C C . ARG A 1 100 ? -19.336 10.167 20.870 1.00 93.06 100 ARG A C 1
ATOM 794 O O . ARG A 1 100 ? -18.842 9.993 19.762 1.00 93.06 100 ARG A O 1
ATOM 801 N N . PHE A 1 101 ? -18.691 10.754 21.873 1.00 92.69 101 PHE A N 1
ATOM 802 C CA . PHE A 1 101 ? -17.357 11.327 21.744 1.00 92.69 101 PHE A CA 1
ATOM 803 C C . PHE A 1 101 ? -16.305 10.282 21.357 1.00 92.69 101 PHE A C 1
ATOM 805 O O . PHE A 1 101 ? -15.481 10.546 20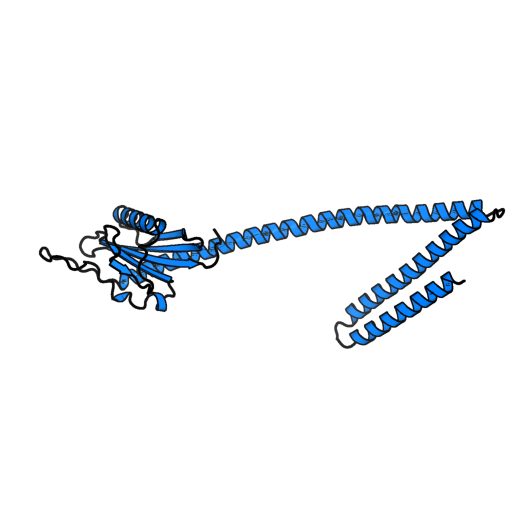.487 1.00 92.69 101 PHE A O 1
ATOM 812 N N . LEU A 1 102 ? -16.341 9.089 21.961 1.00 91.44 102 LEU A N 1
ATOM 813 C CA . LEU A 1 102 ? -15.423 7.991 21.642 1.00 91.44 102 LEU A CA 1
ATOM 814 C C . LEU A 1 102 ? -15.568 7.568 20.180 1.00 91.44 102 LEU A C 1
ATOM 816 O O . LEU A 1 102 ? -14.570 7.433 19.483 1.00 91.44 102 LEU A O 1
ATOM 820 N N . THR A 1 103 ? -16.809 7.413 19.716 1.00 90.06 103 THR A N 1
ATOM 821 C CA . THR A 1 103 ? -17.108 7.011 18.335 1.00 90.06 103 THR A CA 1
ATOM 822 C C . THR A 1 103 ? -16.629 8.068 17.340 1.00 90.06 103 THR A C 1
ATOM 824 O O . THR A 1 103 ? -15.905 7.744 16.406 1.00 90.06 103 THR A O 1
ATOM 827 N N . GLU A 1 104 ? -16.972 9.339 17.564 1.00 87.81 104 GLU A N 1
ATOM 828 C CA . GLU A 1 104 ? -16.591 10.448 16.676 1.00 87.81 104 GLU A CA 1
ATOM 829 C C . GLU A 1 104 ? -15.071 10.690 16.676 1.00 87.81 104 GLU A C 1
ATOM 831 O O . GLU A 1 104 ? -14.471 10.922 15.623 1.00 87.81 104 GLU A O 1
ATOM 836 N N . SER A 1 105 ? -14.421 10.565 17.837 1.00 84.38 105 SER A N 1
ATOM 837 C CA . SER A 1 105 ? -12.961 10.676 17.958 1.00 84.38 105 SER A CA 1
ATOM 838 C C . SER A 1 105 ? -12.246 9.530 17.246 1.00 84.38 105 SER A C 1
ATOM 840 O O . SER A 1 105 ? -11.238 9.758 16.576 1.00 84.38 105 SER A O 1
ATOM 84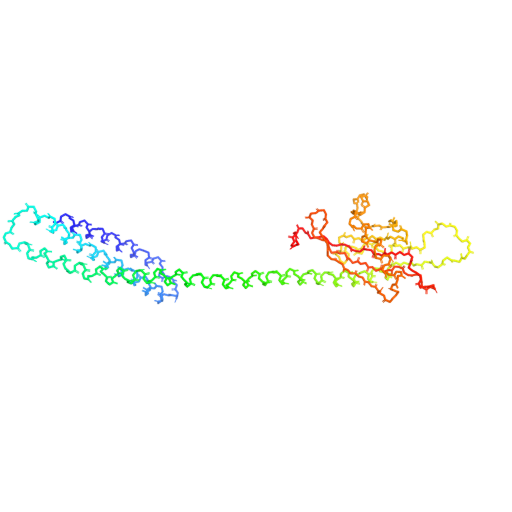2 N N . PHE A 1 106 ? -12.765 8.304 17.377 1.00 82.75 106 PHE A N 1
ATOM 843 C CA . PHE A 1 106 ? -12.211 7.132 16.708 1.00 82.75 106 PHE A CA 1
ATOM 844 C C . PHE A 1 106 ? -12.337 7.271 15.194 1.00 82.75 106 PHE A C 1
ATOM 846 O O . PHE A 1 106 ? -11.344 7.116 14.493 1.00 82.75 106 PHE A O 1
ATOM 853 N N . GLU A 1 107 ? -13.511 7.659 14.699 1.00 80.62 107 GLU A N 1
ATOM 854 C CA . GLU A 1 107 ? -13.737 7.873 13.270 1.00 80.62 107 GLU A CA 1
ATOM 855 C C . GLU A 1 107 ? -12.806 8.954 12.707 1.00 80.62 107 GLU A C 1
ATOM 857 O O . GLU A 1 107 ? -12.138 8.738 11.698 1.00 80.62 107 GLU A O 1
ATOM 862 N N . THR A 1 108 ? -12.673 10.092 13.393 1.00 83.12 108 THR A N 1
ATOM 863 C CA . THR A 1 108 ? -11.834 11.216 12.939 1.00 83.12 108 THR A CA 1
ATOM 864 C C . THR A 1 108 ? -10.350 10.850 12.900 1.00 83.12 108 THR A C 1
ATOM 866 O O . THR A 1 108 ? -9.650 11.134 11.924 1.00 83.12 108 THR A O 1
ATOM 869 N N . TRP A 1 109 ? -9.843 10.208 13.956 1.00 81.00 109 TRP A N 1
ATOM 870 C CA . TRP A 1 109 ? -8.427 9.852 14.037 1.00 81.00 109 TRP A CA 1
ATOM 871 C C . TRP A 1 109 ? -8.072 8.668 13.129 1.00 81.00 109 TRP A C 1
ATOM 873 O O . TRP A 1 109 ? -6.980 8.634 12.557 1.00 81.00 109 TRP A O 1
ATOM 883 N N . PHE A 1 110 ? -8.992 7.714 12.960 1.00 77.81 110 PHE A N 1
ATOM 884 C CA . PHE A 1 110 ? -8.771 6.529 12.138 1.00 77.81 110 PHE A CA 1
ATOM 885 C C . PHE A 1 110 ? -8.881 6.844 10.642 1.00 77.81 110 PHE A C 1
ATOM 887 O O . PHE A 1 110 ? -7.969 6.495 9.893 1.00 77.81 110 PHE A O 1
ATOM 894 N N . SER A 1 111 ? -9.919 7.569 10.208 1.00 78.81 111 SER A N 1
ATOM 895 C CA . SER A 1 111 ? -10.109 7.961 8.799 1.00 78.81 111 SER A CA 1
ATOM 896 C C . SER A 1 111 ? -8.924 8.766 8.263 1.00 78.81 111 SER A C 1
ATOM 898 O O . SER A 1 111 ? -8.299 8.358 7.285 1.00 78.81 111 SER A O 1
ATOM 900 N N . THR A 1 112 ? -8.528 9.829 8.970 1.00 77.00 112 THR A N 1
ATOM 901 C CA . THR A 1 112 ? -7.400 10.692 8.582 1.00 77.00 112 THR A CA 1
ATOM 902 C C . THR A 1 112 ? -6.100 9.896 8.440 1.00 77.00 112 THR A C 1
ATOM 904 O O . THR A 1 112 ? -5.299 10.130 7.532 1.00 77.00 112 THR A O 1
ATOM 907 N N . ARG A 1 113 ? -5.861 8.928 9.335 1.00 71.81 113 ARG A N 1
ATOM 908 C CA . ARG A 1 113 ? -4.638 8.120 9.305 1.00 71.81 113 ARG A CA 1
ATOM 909 C C . ARG A 1 113 ? -4.659 7.064 8.205 1.00 71.81 113 ARG A C 1
ATOM 911 O O . ARG A 1 113 ? -3.624 6.836 7.581 1.00 71.81 113 ARG A O 1
ATOM 918 N N . VAL A 1 114 ? -5.806 6.437 7.958 1.00 80.56 114 VAL A N 1
ATOM 919 C CA . VAL A 1 114 ? -5.981 5.466 6.870 1.00 80.56 114 VAL A CA 1
ATOM 920 C C . VAL A 1 114 ? -5.839 6.151 5.515 1.00 80.56 114 VAL A C 1
ATOM 922 O O . VAL A 1 114 ? -5.091 5.661 4.673 1.00 80.56 114 VAL A O 1
ATOM 925 N N . GLU A 1 115 ? -6.471 7.307 5.326 1.00 74.88 115 GLU A N 1
ATOM 926 C CA . GLU A 1 115 ? -6.377 8.090 4.093 1.00 74.88 115 GLU A CA 1
ATOM 927 C C . GLU A 1 115 ? -4.932 8.530 3.813 1.00 74.88 115 GLU A C 1
ATOM 929 O O . GLU A 1 115 ? -4.405 8.289 2.725 1.00 74.88 115 GLU A O 1
ATOM 934 N N . ALA A 1 116 ? -4.236 9.072 4.821 1.00 78.12 116 ALA A N 1
ATOM 935 C CA . ALA A 1 116 ? -2.837 9.476 4.689 1.00 78.12 116 ALA A CA 1
ATOM 936 C C . ALA A 1 116 ? -1.902 8.295 4.378 1.00 78.12 116 ALA A C 1
ATOM 938 O O . ALA A 1 116 ? -0.988 8.426 3.561 1.00 78.12 116 ALA A O 1
ATOM 939 N N . THR A 1 117 ? -2.111 7.135 5.007 1.00 75.50 117 THR A N 1
ATOM 940 C CA . THR A 1 117 ? -1.329 5.928 4.706 1.00 75.50 117 THR A CA 1
ATOM 941 C C . THR A 1 117 ? -1.629 5.407 3.305 1.00 75.50 117 THR A C 1
ATOM 943 O O . THR A 1 117 ? -0.698 5.058 2.587 1.00 75.50 117 THR A O 1
ATOM 946 N N . MET A 1 118 ? -2.893 5.398 2.877 1.00 77.50 118 MET A N 1
ATOM 947 C CA . MET A 1 118 ? -3.272 4.966 1.531 1.00 77.50 118 MET A CA 1
ATOM 948 C C . MET A 1 118 ? -2.628 5.855 0.459 1.00 77.50 118 MET A C 1
ATOM 950 O O . MET A 1 118 ? -2.047 5.344 -0.500 1.00 77.50 118 MET A O 1
ATOM 954 N N . HIS A 1 119 ? -2.655 7.178 0.656 1.00 79.75 119 HIS A N 1
ATOM 955 C CA . HIS A 1 119 ? -1.997 8.133 -0.236 1.00 79.75 119 HIS A CA 1
ATOM 956 C C . HIS A 1 119 ? -0.487 7.881 -0.316 1.00 79.75 119 HIS A C 1
ATOM 958 O O . HIS A 1 119 ? 0.059 7.727 -1.407 1.00 79.75 119 HIS A O 1
ATOM 964 N N . ARG A 1 120 ? 0.181 7.739 0.837 1.00 73.50 120 ARG A N 1
ATOM 965 C CA . ARG A 1 120 ? 1.628 7.479 0.903 1.00 73.50 120 ARG A CA 1
ATOM 966 C C . ARG A 1 120 ? 2.023 6.145 0.277 1.00 73.50 120 ARG A C 1
ATOM 968 O O . ARG A 1 120 ? 3.066 6.076 -0.363 1.00 73.50 120 ARG A O 1
ATOM 975 N N . THR A 1 121 ? 1.212 5.099 0.427 1.00 74.56 121 THR A N 1
ATOM 976 C CA . THR A 1 121 ? 1.465 3.799 -0.214 1.00 74.56 121 THR A CA 1
ATOM 977 C C . THR A 1 121 ? 1.331 3.899 -1.732 1.00 74.56 121 THR A C 1
ATOM 979 O O . THR A 1 121 ? 2.170 3.363 -2.454 1.00 74.56 121 THR A O 1
ATOM 982 N N . ARG A 1 122 ? 0.335 4.641 -2.234 1.00 75.94 122 ARG A N 1
ATOM 983 C CA . ARG A 1 122 ? 0.165 4.878 -3.676 1.00 75.94 122 ARG A CA 1
ATOM 984 C C . ARG A 1 122 ? 1.324 5.686 -4.260 1.00 75.94 122 ARG A C 1
ATOM 986 O O . ARG A 1 122 ? 1.856 5.330 -5.309 1.00 75.94 122 ARG A O 1
ATOM 993 N N . GLU A 1 123 ? 1.742 6.743 -3.569 1.00 80.81 123 GLU A N 1
ATOM 994 C CA . GLU A 1 123 ? 2.911 7.537 -3.954 1.00 80.81 123 GLU A CA 1
ATOM 995 C C . GLU A 1 123 ? 4.193 6.703 -3.924 1.00 80.81 123 GLU A C 1
ATOM 997 O O . GLU A 1 123 ? 4.983 6.769 -4.863 1.00 80.81 123 GLU A O 1
ATOM 1002 N N . ALA A 1 124 ? 4.386 5.876 -2.893 1.00 79.69 124 ALA A N 1
ATOM 1003 C CA . ALA A 1 124 ? 5.531 4.978 -2.800 1.00 79.69 124 ALA A CA 1
ATOM 1004 C C . ALA A 1 124 ? 5.566 3.976 -3.966 1.00 79.69 124 ALA A C 1
ATOM 1006 O O . ALA A 1 124 ? 6.619 3.816 -4.582 1.00 79.69 124 ALA A O 1
ATOM 1007 N N . GLY A 1 125 ? 4.427 3.372 -4.331 1.00 80.62 125 GLY A N 1
ATOM 1008 C CA . GLY A 1 125 ? 4.316 2.504 -5.509 1.00 80.62 125 GLY A CA 1
ATOM 1009 C C . GLY A 1 125 ? 4.678 3.235 -6.806 1.00 80.62 125 GLY A C 1
ATOM 1010 O O . GLY A 1 125 ? 5.538 2.785 -7.563 1.00 80.62 125 GLY A O 1
ATOM 1011 N N . ALA A 1 126 ? 4.124 4.432 -7.022 1.00 83.31 126 ALA A N 1
ATOM 1012 C CA . ALA A 1 126 ? 4.458 5.260 -8.182 1.00 83.31 126 ALA A CA 1
ATOM 1013 C C . ALA A 1 126 ? 5.945 5.669 -8.221 1.00 83.31 126 ALA A C 1
ATOM 1015 O O . ALA A 1 126 ? 6.542 5.765 -9.297 1.00 83.31 126 ALA A O 1
ATOM 1016 N N . MET A 1 127 ? 6.577 5.908 -7.069 1.00 87.44 127 MET A N 1
ATOM 1017 C CA . MET A 1 127 ? 8.009 6.215 -6.993 1.00 87.44 127 MET A CA 1
ATOM 1018 C C . MET A 1 127 ? 8.889 5.022 -7.374 1.00 87.44 127 MET A C 1
ATOM 1020 O O . MET A 1 127 ? 9.925 5.240 -8.008 1.00 87.44 127 MET A O 1
ATOM 1024 N N . VAL A 1 128 ? 8.496 3.794 -7.013 1.00 87.94 128 VAL A N 1
ATOM 1025 C CA . VAL A 1 128 ? 9.201 2.562 -7.411 1.00 87.94 128 VAL A CA 1
ATOM 1026 C C . VAL A 1 128 ? 9.183 2.427 -8.934 1.00 87.94 128 VAL A C 1
ATOM 1028 O O . VAL A 1 128 ? 10.246 2.423 -9.550 1.00 87.94 128 VAL A O 1
ATOM 1031 N N . TYR A 1 129 ? 8.007 2.505 -9.560 1.00 88.00 129 TYR A N 1
ATOM 1032 C CA . TYR A 1 129 ? 7.883 2.445 -11.021 1.00 88.00 129 TYR A CA 1
ATOM 1033 C C . TYR A 1 129 ? 8.701 3.511 -11.749 1.00 88.00 129 TYR A C 1
ATOM 1035 O O . TYR A 1 129 ? 9.450 3.206 -12.674 1.00 88.00 129 TYR A O 1
ATOM 1043 N N . ASN A 1 130 ? 8.629 4.765 -11.297 1.00 91.19 130 ASN A N 1
ATOM 1044 C CA . ASN A 1 130 ? 9.407 5.851 -11.894 1.00 91.19 130 ASN A CA 1
ATOM 1045 C C . ASN A 1 130 ? 10.922 5.642 -11.744 1.00 91.19 130 ASN A C 1
ATOM 1047 O O . ASN A 1 130 ? 11.704 6.048 -12.610 1.00 91.19 130 ASN A O 1
ATOM 1051 N N . ARG A 1 131 ? 11.361 5.052 -10.626 1.00 93.00 131 ARG A N 1
ATOM 1052 C CA . ARG A 1 131 ? 12.768 4.710 -10.402 1.00 93.00 131 ARG A CA 1
ATOM 1053 C C . ARG A 1 131 ? 13.211 3.625 -11.376 1.00 93.00 131 ARG A C 1
ATOM 1055 O O . ARG A 1 131 ? 14.248 3.803 -12.013 1.00 93.00 131 ARG A O 1
ATOM 1062 N N . ASP A 1 132 ? 12.418 2.575 -11.535 1.00 92.12 132 ASP A N 1
ATOM 1063 C CA . ASP A 1 132 ? 12.773 1.447 -12.393 1.00 92.12 132 ASP A CA 1
ATOM 1064 C C . ASP A 1 132 ? 12.675 1.791 -13.880 1.00 92.12 132 ASP A C 1
ATOM 1066 O O . ASP A 1 132 ? 13.544 1.397 -14.654 1.00 92.12 132 ASP A O 1
ATOM 1070 N N . GLN A 1 133 ? 11.737 2.651 -14.289 1.00 94.25 133 GLN A N 1
ATOM 1071 C CA . GLN A 1 133 ? 11.718 3.202 -15.649 1.00 94.25 133 GLN A CA 1
ATOM 1072 C C . GLN A 1 133 ? 13.013 3.957 -15.973 1.00 94.25 133 GLN A C 1
ATOM 1074 O O . GLN A 1 133 ? 13.620 3.724 -17.019 1.00 94.25 133 GLN A O 1
ATOM 1079 N N . ARG A 1 134 ? 13.479 4.834 -15.072 1.00 94.81 134 ARG A N 1
ATOM 1080 C CA . ARG A 1 134 ? 14.757 5.548 -15.255 1.00 94.81 134 ARG A CA 1
ATOM 1081 C C . ARG A 1 134 ? 15.954 4.594 -15.238 1.00 94.81 134 ARG A C 1
ATOM 1083 O O . ARG A 1 134 ? 16.898 4.780 -16.013 1.00 94.81 134 ARG A O 1
ATOM 1090 N N . ARG A 1 135 ? 15.911 3.567 -14.380 1.00 95.31 135 ARG A N 1
ATOM 1091 C CA . ARG A 1 135 ? 16.932 2.512 -14.300 1.00 95.31 135 ARG A CA 1
ATOM 1092 C C . ARG A 1 135 ? 17.033 1.772 -15.627 1.00 95.31 135 ARG A C 1
ATOM 1094 O O . ARG A 1 135 ? 18.118 1.726 -16.198 1.00 95.31 135 ARG A O 1
ATOM 1101 N N . LEU A 1 136 ? 15.920 1.261 -16.155 1.00 95.00 136 LEU A N 1
ATOM 1102 C CA . LEU A 1 136 ? 15.916 0.508 -17.406 1.00 95.00 136 LEU A CA 1
ATOM 1103 C C . LEU A 1 136 ? 16.228 1.383 -18.622 1.00 95.00 136 LEU A C 1
ATOM 1105 O O . LEU A 1 136 ? 16.936 0.909 -19.504 1.00 95.00 136 LEU A O 1
ATOM 1109 N N . GLN A 1 137 ? 15.821 2.657 -18.666 1.00 94.62 137 GLN A N 1
ATOM 1110 C CA . GLN A 1 137 ? 16.291 3.596 -19.703 1.00 94.62 137 GLN A CA 1
ATOM 1111 C C . GLN A 1 137 ? 17.819 3.701 -19.718 1.00 94.62 137 GLN A C 1
ATOM 1113 O O . GLN A 1 137 ? 18.455 3.520 -20.757 1.00 94.62 137 GLN A O 1
ATOM 1118 N N . SER A 1 138 ? 18.415 3.938 -18.549 1.00 95.19 138 SER A N 1
ATOM 1119 C CA . SER A 1 138 ? 19.868 4.062 -18.405 1.00 95.19 138 SER A CA 1
ATOM 1120 C C . SER A 1 138 ? 20.577 2.757 -18.772 1.00 95.19 138 SER A C 1
ATOM 1122 O O . SER A 1 138 ? 21.540 2.769 -19.536 1.00 95.19 138 SER A O 1
ATOM 1124 N N . LEU A 1 139 ? 20.068 1.617 -18.296 1.00 95.94 139 LEU A N 1
ATOM 1125 C CA . LEU A 1 139 ? 20.623 0.304 -18.621 1.00 95.94 139 LEU A CA 1
ATOM 1126 C C . LEU A 1 139 ? 20.477 -0.043 -20.105 1.00 95.94 139 LEU A C 1
ATOM 1128 O O . LEU A 1 139 ? 21.384 -0.659 -20.650 1.00 95.94 139 LEU A O 1
ATOM 1132 N N . SER A 1 140 ? 19.412 0.402 -20.779 1.00 95.19 140 SER A N 1
ATOM 1133 C CA . SER A 1 140 ? 19.233 0.210 -22.230 1.00 95.19 140 SER A CA 1
ATOM 1134 C C . SER A 1 140 ? 20.326 0.902 -23.021 1.00 95.19 140 SER A C 1
ATOM 1136 O O . SER A 1 140 ? 20.906 0.312 -23.928 1.00 95.19 140 SER A O 1
ATOM 1138 N N . ARG A 1 141 ? 20.692 2.117 -22.614 1.00 93.88 141 ARG A N 1
ATOM 1139 C CA . ARG A 1 141 ? 21.811 2.845 -23.218 1.00 93.88 141 ARG A CA 1
ATOM 1140 C C . ARG A 1 141 ? 23.157 2.178 -22.950 1.00 93.88 141 ARG A C 1
ATOM 1142 O O . ARG A 1 141 ? 23.998 2.131 -23.839 1.00 93.88 141 ARG A O 1
ATOM 1149 N N . ILE A 1 142 ? 23.369 1.654 -21.743 1.00 94.69 142 ILE A N 1
ATOM 1150 C CA . ILE A 1 142 ? 24.604 0.928 -21.406 1.00 94.69 142 ILE A CA 1
ATOM 1151 C C . ILE A 1 142 ? 24.673 -0.393 -22.187 1.00 94.69 142 ILE A C 1
ATOM 1153 O O . ILE A 1 142 ? 25.739 -0.769 -22.668 1.00 94.69 142 ILE A O 1
ATOM 1157 N N . ALA A 1 143 ? 23.543 -1.079 -22.369 1.00 93.25 143 ALA A N 1
ATOM 1158 C CA . ALA A 1 143 ? 23.459 -2.285 -23.183 1.00 93.25 143 ALA A CA 1
ATOM 1159 C C . ALA A 1 143 ? 23.833 -1.996 -24.644 1.00 93.25 143 ALA A C 1
ATOM 1161 O O . ALA A 1 143 ? 24.627 -2.746 -25.209 1.00 93.25 143 ALA A O 1
ATOM 1162 N N . LEU A 1 144 ? 23.362 -0.881 -25.222 1.00 92.12 144 LEU A N 1
ATOM 1163 C CA . LEU A 1 144 ? 23.751 -0.458 -26.575 1.00 92.12 144 LEU A CA 1
ATOM 1164 C C . LEU A 1 144 ? 25.269 -0.348 -26.751 1.00 92.12 144 LEU A C 1
ATOM 1166 O O . LEU A 1 144 ? 25.783 -0.756 -27.784 1.00 92.12 144 LEU A O 1
ATOM 1170 N N . GLN A 1 145 ? 26.003 0.134 -25.743 1.00 90.62 145 GLN A N 1
ATOM 1171 C CA . GLN A 1 145 ? 27.467 0.258 -25.820 1.00 90.62 145 GLN A CA 1
ATOM 1172 C C . GLN A 1 145 ? 28.186 -1.094 -25.945 1.00 90.62 145 GLN A C 1
ATOM 1174 O O . GLN A 1 145 ? 29.340 -1.139 -26.363 1.00 90.62 145 GLN A O 1
ATOM 1179 N N . ARG A 1 146 ? 27.523 -2.197 -25.575 1.00 89.69 146 ARG A N 1
ATOM 1180 C CA . ARG A 1 146 ? 28.054 -3.562 -25.708 1.00 89.69 146 ARG A CA 1
ATOM 1181 C C . ARG A 1 146 ? 27.578 -4.274 -26.976 1.00 89.69 146 ARG A C 1
ATOM 1183 O O . ARG A 1 146 ? 27.992 -5.408 -27.215 1.00 89.69 146 ARG A O 1
ATOM 1190 N N . ILE A 1 147 ? 26.717 -3.636 -27.766 1.00 90.06 147 ILE A N 1
ATOM 1191 C CA . ILE A 1 147 ? 26.265 -4.139 -29.062 1.00 90.06 147 ILE A CA 1
ATOM 1192 C C . ILE A 1 147 ? 27.164 -3.537 -30.136 1.00 90.06 147 ILE A C 1
ATOM 1194 O O . ILE A 1 147 ? 27.344 -2.325 -30.209 1.00 90.06 147 ILE A O 1
ATOM 1198 N N . GLN A 1 148 ? 27.729 -4.391 -30.982 1.00 84.62 148 GLN A N 1
ATOM 1199 C CA . GLN A 1 148 ? 28.504 -3.949 -32.137 1.00 84.62 148 GLN A CA 1
ATOM 1200 C C . GLN A 1 148 ? 27.593 -3.934 -33.364 1.00 84.62 148 GLN A C 1
ATOM 1202 O O . GLN A 1 148 ? 26.902 -4.917 -33.624 1.00 84.62 148 GLN A O 1
ATOM 1207 N N . VAL A 1 149 ? 27.588 -2.823 -34.101 1.00 82.06 149 VAL A N 1
ATOM 1208 C CA . VAL A 1 149 ? 26.847 -2.677 -35.361 1.00 82.06 149 VAL A CA 1
ATOM 1209 C C . VAL A 1 149 ? 27.861 -2.568 -36.489 1.00 82.06 149 VAL A C 1
ATOM 1211 O O . VAL A 1 149 ? 28.712 -1.676 -36.466 1.00 82.06 149 VAL A O 1
ATOM 1214 N N . TYR A 1 150 ? 27.795 -3.479 -37.455 1.00 77.38 150 TYR A N 1
ATOM 1215 C CA . TYR A 1 150 ? 28.656 -3.443 -38.633 1.00 77.38 150 TYR A CA 1
ATOM 1216 C C . TYR A 1 150 ? 27.938 -2.695 -39.759 1.00 77.38 150 TYR A C 1
ATOM 1218 O O . TYR A 1 150 ? 26.805 -3.024 -40.100 1.00 77.38 150 TYR A O 1
ATOM 1226 N N . SER A 1 151 ? 28.585 -1.688 -40.353 1.00 60.19 151 SER A N 1
ATOM 1227 C CA . SER A 1 151 ? 28.075 -1.052 -41.570 1.00 60.19 151 SER A CA 1
ATOM 1228 C C . SER A 1 151 ? 28.349 -1.975 -42.758 1.00 60.19 151 SER A C 1
ATOM 1230 O O . SER A 1 151 ? 29.514 -2.177 -43.111 1.00 60.19 151 SER A O 1
ATOM 1232 N N . LEU A 1 152 ? 27.312 -2.539 -43.378 1.00 57.56 152 LEU A N 1
ATOM 1233 C CA . LEU A 1 152 ? 27.486 -3.328 -44.599 1.00 57.56 152 LEU A CA 1
ATOM 1234 C C . LEU A 1 152 ? 27.990 -2.421 -45.730 1.00 57.56 152 LEU A C 1
ATOM 1236 O O . LEU A 1 152 ? 27.322 -1.466 -46.128 1.00 57.56 152 LEU A O 1
ATOM 1240 N N . GLN A 1 153 ? 29.168 -2.731 -46.271 1.00 54.31 153 GLN A N 1
ATOM 1241 C CA . GLN A 1 153 ? 29.551 -2.260 -47.599 1.00 54.31 153 GLN A CA 1
ATOM 1242 C C . GLN A 1 153 ? 28.740 -3.035 -48.642 1.00 54.31 153 GLN A C 1
ATOM 1244 O O . GLN A 1 153 ? 28.490 -4.230 -48.487 1.00 54.31 153 GLN A O 1
ATOM 1249 N N . ALA A 1 154 ? 28.298 -2.335 -49.689 1.00 42.69 154 ALA A N 1
ATOM 1250 C CA . ALA A 1 154 ? 27.460 -2.892 -50.746 1.00 42.69 154 ALA A CA 1
ATOM 1251 C C . ALA A 1 154 ? 28.088 -4.172 -51.333 1.00 42.69 154 ALA A C 1
ATOM 1253 O O . ALA A 1 154 ? 29.094 -4.100 -52.036 1.00 42.69 154 ALA A O 1
ATOM 1254 N N . GLY A 1 155 ? 27.493 -5.332 -51.032 1.00 50.94 155 GLY A N 1
ATOM 1255 C CA . GLY A 1 155 ? 27.919 -6.629 -51.564 1.00 50.94 155 GLY A CA 1
ATOM 1256 C C . GLY A 1 155 ? 27.817 -7.820 -50.607 1.00 50.94 155 GLY A C 1
ATOM 1257 O O . GLY A 1 155 ? 27.899 -8.949 -51.083 1.00 50.94 155 GLY A O 1
ATOM 1258 N N . ASP A 1 156 ? 27.619 -7.610 -49.302 1.00 47.94 156 ASP A N 1
ATOM 1259 C CA . ASP A 1 156 ? 27.619 -8.717 -48.336 1.00 47.94 156 ASP A CA 1
ATOM 1260 C C . ASP A 1 156 ? 26.210 -9.285 -48.090 1.00 47.94 156 ASP A C 1
ATOM 1262 O O . ASP A 1 156 ? 25.294 -8.591 -47.642 1.00 47.94 156 ASP A O 1
ATOM 1266 N N . PHE A 1 157 ? 26.029 -10.567 -48.410 1.00 48.06 157 PHE A N 1
ATOM 1267 C CA . PHE A 1 157 ? 24.775 -11.296 -48.238 1.00 48.06 157 PHE A CA 1
ATOM 1268 C C . PHE A 1 157 ? 24.743 -11.977 -46.861 1.00 48.06 157 PHE A C 1
ATOM 1270 O O . PHE A 1 157 ? 25.381 -13.005 -46.650 1.00 48.06 157 PHE A O 1
ATOM 1277 N N . GLY A 1 158 ? 23.917 -11.453 -45.952 1.00 49.09 158 GLY A N 1
ATOM 1278 C CA . GLY A 1 158 ? 23.175 -12.293 -45.003 1.00 49.09 158 GLY A CA 1
ATOM 1279 C C . GLY A 1 158 ? 23.744 -12.534 -43.600 1.00 49.09 158 GLY A C 1
ATOM 1280 O O . GLY A 1 158 ? 23.194 -13.380 -42.898 1.00 49.09 158 GLY A O 1
ATOM 1281 N N . TRP A 1 159 ? 24.765 -11.810 -43.136 1.00 44.28 159 TRP A N 1
ATOM 1282 C CA . TRP A 1 159 ? 25.174 -11.876 -41.723 1.00 44.28 159 TRP A CA 1
ATOM 1283 C C . TRP A 1 159 ? 24.623 -10.671 -40.958 1.00 44.28 159 TRP A C 1
ATOM 1285 O O . TRP A 1 159 ? 24.881 -9.533 -41.341 1.00 44.28 159 TRP A O 1
ATOM 1295 N N . ASN A 1 160 ? 23.837 -10.936 -39.905 1.00 55.88 160 ASN A N 1
ATOM 1296 C CA . ASN A 1 160 ? 23.160 -9.935 -39.073 1.00 55.88 160 ASN A CA 1
ATOM 1297 C C . ASN A 1 160 ? 24.045 -8.704 -38.808 1.00 55.88 160 ASN A C 1
ATOM 1299 O O . ASN A 1 160 ? 25.098 -8.813 -38.180 1.00 55.88 160 ASN A O 1
ATOM 1303 N N . GLU A 1 161 ? 23.558 -7.530 -39.222 1.00 72.69 161 GLU A N 1
ATOM 1304 C CA . GLU A 1 161 ? 24.199 -6.214 -39.035 1.00 72.69 161 GLU A CA 1
ATOM 1305 C C . GLU A 1 161 ? 24.472 -5.887 -37.551 1.00 72.69 161 GLU A C 1
ATOM 1307 O O . GLU A 1 161 ? 25.263 -5.002 -37.224 1.00 72.69 161 GLU A O 1
ATOM 1312 N N . ILE A 1 162 ? 23.820 -6.621 -36.644 1.00 82.19 162 ILE A N 1
ATOM 1313 C CA . ILE A 1 162 ? 23.843 -6.444 -35.197 1.00 82.19 162 ILE A CA 1
ATOM 1314 C C . ILE A 1 162 ? 24.522 -7.655 -34.549 1.00 82.19 162 ILE A C 1
ATOM 1316 O O . ILE A 1 162 ? 24.028 -8.781 -34.636 1.00 82.19 162 ILE A O 1
ATOM 1320 N N . ASN A 1 163 ? 25.617 -7.416 -33.825 1.00 86.81 163 ASN A N 1
ATOM 1321 C CA . ASN A 1 163 ? 26.325 -8.411 -33.026 1.00 86.81 163 ASN A CA 1
ATOM 1322 C C . ASN A 1 163 ? 26.089 -8.180 -31.516 1.00 86.81 163 ASN A C 1
ATOM 1324 O O . ASN A 1 163 ? 26.740 -7.327 -30.900 1.00 86.81 163 ASN A O 1
ATOM 1328 N N . PRO A 1 164 ? 25.181 -8.956 -30.888 1.00 86.25 164 PRO A N 1
ATOM 1329 C CA . PRO A 1 164 ? 24.808 -8.802 -29.483 1.00 86.25 164 PRO A CA 1
ATOM 1330 C C . PRO A 1 164 ? 25.674 -9.623 -28.510 1.00 86.25 164 PRO A C 1
ATOM 1332 O O . PRO A 1 164 ? 25.337 -9.727 -27.332 1.00 86.25 164 PRO A O 1
ATOM 1335 N N . GLN A 1 165 ? 26.789 -10.226 -28.947 1.00 86.56 165 GLN A N 1
ATOM 1336 C CA . GLN A 1 165 ? 27.586 -11.132 -28.099 1.00 86.56 165 GLN A CA 1
ATOM 1337 C C . GLN A 1 165 ? 28.149 -10.458 -26.833 1.00 86.56 165 GLN A C 1
ATOM 1339 O O . GLN A 1 165 ? 28.324 -11.132 -25.816 1.00 86.56 165 GLN A O 1
ATOM 1344 N N . GLY A 1 166 ? 28.364 -9.137 -26.855 1.00 86.94 166 GLY A N 1
ATOM 1345 C CA . GLY A 1 166 ? 28.787 -8.355 -25.686 1.00 86.94 166 GLY A CA 1
ATOM 1346 C C . GLY A 1 166 ? 27.738 -8.253 -24.568 1.00 86.94 166 GLY A C 1
ATOM 1347 O O . GLY A 1 166 ? 28.068 -7.852 -23.452 1.00 86.94 166 GLY A O 1
ATOM 1348 N N . LEU A 1 167 ? 26.488 -8.656 -24.822 1.00 90.50 167 LEU A N 1
ATOM 1349 C CA . LEU A 1 167 ? 25.421 -8.706 -23.815 1.00 90.50 167 LEU A CA 1
ATOM 1350 C C . LEU A 1 167 ? 25.445 -9.986 -22.968 1.00 90.50 167 LEU A C 1
ATOM 1352 O O . LEU A 1 167 ? 24.700 -10.098 -21.987 1.00 90.50 167 LEU A O 1
ATOM 1356 N N . LYS A 1 168 ? 26.301 -10.963 -23.298 1.00 90.50 168 LYS A N 1
ATOM 1357 C CA . LYS A 1 168 ? 26.462 -12.174 -22.485 1.00 90.50 168 LYS A CA 1
ATOM 1358 C C . LYS A 1 168 ? 26.868 -11.803 -21.056 1.00 90.50 168 LYS A C 1
ATOM 1360 O O . LYS A 1 168 ? 27.865 -11.131 -20.831 1.00 90.50 168 LYS A O 1
ATOM 1365 N N . GLY A 1 169 ? 26.081 -12.255 -20.080 1.00 87.75 169 GLY A N 1
ATOM 1366 C CA . GLY A 1 169 ? 26.308 -11.967 -18.660 1.00 87.75 169 GLY A CA 1
ATOM 1367 C C . GLY A 1 169 ? 25.742 -10.632 -18.163 1.00 87.75 169 GLY A C 1
ATOM 1368 O O . GLY A 1 169 ? 25.602 -10.482 -16.951 1.00 87.75 169 GLY A O 1
ATOM 1369 N N . PHE A 1 170 ? 25.307 -9.724 -19.048 1.00 91.88 170 PHE A N 1
ATOM 1370 C CA . PHE A 1 170 ? 24.769 -8.409 -18.668 1.00 91.88 170 PHE A CA 1
ATOM 1371 C C . PHE A 1 170 ? 23.587 -8.521 -17.696 1.00 91.88 170 PHE A C 1
ATOM 1373 O O . PHE A 1 170 ? 23.527 -7.799 -16.705 1.00 91.88 170 PHE A O 1
ATOM 1380 N N . GLY A 1 171 ? 22.673 -9.471 -17.926 1.00 88.38 171 GLY A N 1
ATOM 1381 C CA . GLY A 1 171 ? 21.496 -9.652 -17.065 1.00 88.38 171 GLY A CA 1
ATOM 1382 C C . GLY A 1 171 ? 21.871 -10.027 -15.629 1.00 88.38 171 GLY A C 1
ATOM 1383 O O . GLY A 1 171 ? 21.260 -9.545 -14.680 1.00 88.38 171 GLY A O 1
ATOM 1384 N N . ARG A 1 172 ? 22.943 -10.813 -15.453 1.00 89.38 172 ARG A N 1
ATOM 1385 C CA . ARG A 1 172 ? 23.478 -11.159 -14.127 1.00 89.38 172 ARG A CA 1
ATOM 1386 C C . ARG A 1 172 ? 24.230 -9.991 -13.491 1.00 89.38 172 ARG A C 1
ATOM 1388 O O . ARG A 1 172 ? 24.121 -9.797 -12.287 1.00 89.38 172 ARG A O 1
ATOM 1395 N N . GLU A 1 173 ? 24.979 -9.236 -14.290 1.00 90.75 173 GLU A N 1
ATOM 1396 C CA . GLU A 1 173 ? 25.789 -8.098 -13.841 1.00 90.75 173 GLU A CA 1
ATOM 1397 C C . GLU A 1 173 ? 24.922 -6.937 -13.338 1.00 90.75 173 GLU A C 1
ATOM 1399 O O . GLU A 1 173 ? 25.122 -6.444 -12.230 1.00 90.75 173 GLU A O 1
ATOM 1404 N N . TYR A 1 174 ? 23.907 -6.550 -14.114 1.00 91.06 174 TYR A N 1
ATOM 1405 C CA . TYR A 1 174 ? 23.037 -5.410 -13.809 1.00 91.06 174 TYR A CA 1
ATOM 1406 C C . TYR A 1 174 ? 21.711 -5.802 -13.148 1.00 91.06 174 TYR A C 1
ATOM 1408 O O . TYR A 1 174 ? 20.860 -4.936 -12.918 1.00 91.06 174 TYR A O 1
ATOM 1416 N N . LYS A 1 175 ? 21.545 -7.091 -12.817 1.00 90.44 175 LYS A N 1
ATOM 1417 C CA . LYS A 1 175 ? 20.329 -7.669 -12.224 1.00 90.44 175 LYS A CA 1
ATOM 1418 C C . LYS A 1 175 ? 19.084 -7.281 -13.022 1.00 90.44 175 LYS A C 1
ATOM 1420 O O . LYS A 1 175 ? 18.190 -6.624 -12.501 1.00 90.44 175 LYS A O 1
ATOM 1425 N N . VAL A 1 176 ? 19.071 -7.619 -14.305 1.00 89.75 176 VAL A N 1
ATOM 1426 C CA . VAL A 1 176 ? 17.911 -7.419 -15.181 1.00 89.75 176 VAL A CA 1
ATOM 1427 C C . VAL A 1 176 ? 17.372 -8.784 -15.572 1.00 89.75 176 VAL A C 1
ATOM 1429 O O . VAL A 1 176 ? 18.160 -9.674 -15.905 1.00 89.75 176 VAL A O 1
ATOM 1432 N N . ALA A 1 177 ? 16.051 -8.951 -15.494 1.00 87.25 177 ALA A N 1
ATOM 1433 C CA . ALA A 1 177 ? 15.409 -10.245 -15.689 1.00 87.25 177 ALA A CA 1
ATOM 1434 C C . ALA A 1 177 ? 15.614 -10.743 -17.122 1.00 87.25 177 ALA A C 1
ATOM 1436 O O . ALA A 1 177 ? 16.066 -11.873 -17.324 1.00 87.25 177 ALA A O 1
ATOM 1437 N N . SER A 1 178 ? 15.377 -9.876 -18.107 1.00 90.06 178 SER A N 1
ATOM 1438 C CA . SER A 1 178 ? 15.565 -10.232 -19.505 1.00 90.06 178 SER A CA 1
ATOM 1439 C C . SER A 1 178 ? 16.121 -9.107 -20.364 1.00 90.06 178 SER A C 1
ATOM 1441 O O . SER A 1 178 ? 15.995 -7.916 -20.078 1.00 90.06 178 SER A O 1
ATOM 1443 N N . ILE A 1 179 ? 16.810 -9.531 -21.417 1.00 92.50 179 ILE A N 1
ATOM 1444 C CA . ILE A 1 179 ? 17.444 -8.697 -22.427 1.00 92.50 179 ILE A CA 1
ATOM 1445 C C . ILE A 1 179 ? 17.169 -9.359 -23.757 1.00 92.50 179 ILE A C 1
ATOM 1447 O O . ILE A 1 179 ? 17.497 -10.535 -23.939 1.00 92.50 179 ILE A O 1
ATOM 1451 N N . ARG A 1 180 ? 16.587 -8.604 -24.677 1.00 92.56 180 ARG A N 1
ATOM 1452 C CA . ARG A 1 180 ? 16.221 -9.070 -26.007 1.00 92.56 180 ARG A CA 1
ATOM 1453 C C . ARG A 1 180 ? 16.635 -8.039 -27.036 1.00 92.56 180 ARG A C 1
ATOM 1455 O O . ARG A 1 180 ? 16.586 -6.840 -26.785 1.00 92.56 180 ARG A O 1
ATOM 1462 N N . VAL A 1 181 ? 17.091 -8.515 -28.180 1.00 92.94 181 VAL A N 1
ATOM 1463 C CA . VAL A 1 181 ? 17.531 -7.680 -29.293 1.00 92.94 181 VAL A CA 1
ATOM 1464 C C . VAL A 1 181 ? 16.666 -8.027 -30.482 1.00 92.94 181 VAL A C 1
ATOM 1466 O O . VAL A 1 181 ? 16.599 -9.194 -30.864 1.00 92.94 181 VAL A O 1
ATOM 1469 N N . TYR A 1 182 ? 16.018 -7.014 -31.035 1.00 91.94 182 TYR A N 1
ATOM 1470 C CA . TYR A 1 182 ? 15.129 -7.127 -32.180 1.00 91.94 182 TYR A CA 1
ATOM 1471 C C . TYR A 1 182 ? 15.720 -6.380 -33.373 1.00 91.94 182 TYR A C 1
ATOM 1473 O O . TYR A 1 182 ? 16.392 -5.362 -33.184 1.00 91.94 182 TYR A O 1
ATOM 1481 N N . ASP A 1 183 ? 15.480 -6.887 -34.580 1.00 90.50 183 ASP A N 1
ATOM 1482 C CA . ASP A 1 183 ? 15.812 -6.193 -35.827 1.00 90.50 183 ASP A CA 1
ATOM 1483 C C . ASP A 1 183 ? 14.799 -5.071 -36.136 1.00 90.50 183 ASP A C 1
ATOM 1485 O O . ASP A 1 183 ? 13.883 -4.786 -35.357 1.00 90.50 183 ASP A O 1
ATOM 1489 N N . GLN A 1 184 ? 14.983 -4.398 -37.272 1.00 89.31 184 GLN A N 1
ATOM 1490 C CA . GLN A 1 184 ? 14.086 -3.345 -37.750 1.00 89.31 184 GLN A CA 1
ATOM 1491 C C . GLN A 1 184 ? 12.680 -3.872 -38.096 1.00 89.31 184 GLN A C 1
ATOM 1493 O O . GLN A 1 184 ? 11.704 -3.131 -37.974 1.00 89.31 184 GLN A O 1
ATOM 1498 N N . ASP A 1 185 ? 12.568 -5.146 -38.463 1.00 88.06 185 ASP A N 1
ATOM 1499 C CA . ASP A 1 185 ? 11.320 -5.831 -38.802 1.00 88.06 185 ASP A CA 1
ATOM 1500 C C . ASP A 1 185 ? 10.631 -6.446 -37.564 1.00 88.06 185 ASP A C 1
ATOM 1502 O O . ASP A 1 185 ? 9.606 -7.115 -37.677 1.00 88.06 185 ASP A O 1
ATOM 1506 N N . SER A 1 186 ? 11.136 -6.152 -36.357 1.00 88.69 186 SER A N 1
ATOM 1507 C CA . SER A 1 186 ? 10.663 -6.676 -35.065 1.00 88.69 186 SER A CA 1
ATOM 1508 C C . SER A 1 186 ? 10.894 -8.178 -34.847 1.00 88.69 186 SER A C 1
ATOM 1510 O O . SER A 1 186 ? 10.311 -8.757 -33.926 1.00 88.69 186 SER A O 1
ATOM 1512 N N . ASN A 1 187 ? 11.765 -8.819 -35.626 1.00 89.19 187 ASN A N 1
ATOM 1513 C CA . ASN A 1 187 ? 12.179 -10.198 -35.396 1.00 89.19 187 ASN A CA 1
ATOM 1514 C C . ASN A 1 187 ? 13.223 -10.265 -34.281 1.00 89.19 187 ASN A C 1
ATOM 1516 O O . ASN A 1 187 ? 14.138 -9.445 -34.191 1.00 89.19 187 ASN A O 1
ATOM 1520 N N . LEU A 1 188 ? 13.106 -11.276 -33.422 1.00 88.75 188 LEU A N 1
ATOM 1521 C CA . LEU A 1 188 ? 14.044 -11.498 -32.328 1.00 88.75 188 LEU A CA 1
ATOM 1522 C C . LEU A 1 188 ? 15.379 -12.040 -32.866 1.00 88.75 188 LEU A C 1
ATOM 1524 O O . LEU A 1 188 ? 15.445 -13.163 -33.361 1.00 88.75 188 LEU A O 1
ATOM 1528 N N . ILE A 1 189 ? 16.455 -11.272 -32.699 1.00 88.25 189 ILE A N 1
ATOM 1529 C CA . ILE A 1 189 ? 17.823 -11.663 -33.067 1.00 88.25 189 ILE A CA 1
ATOM 1530 C C . ILE A 1 189 ? 18.515 -12.413 -31.920 1.00 88.25 189 ILE A C 1
ATOM 1532 O O . ILE A 1 189 ? 19.264 -13.364 -32.149 1.00 88.25 189 ILE A O 1
ATOM 1536 N N . TRP A 1 190 ? 18.327 -11.960 -30.675 1.00 89.50 190 TRP A N 1
ATOM 1537 C CA . TRP A 1 190 ? 19.046 -12.503 -29.518 1.00 89.50 190 TRP A CA 1
ATOM 1538 C C . TRP A 1 190 ? 18.303 -12.289 -28.203 1.00 89.50 190 TRP A C 1
ATOM 1540 O O . TRP A 1 190 ? 17.611 -11.288 -28.035 1.00 89.50 190 TRP A O 1
ATOM 1550 N N . HIS A 1 191 ? 18.502 -13.197 -27.246 1.00 90.19 191 HIS A N 1
ATOM 1551 C CA . HIS A 1 191 ? 18.009 -13.068 -25.877 1.00 90.19 191 HIS A CA 1
ATOM 1552 C C . HIS A 1 191 ? 18.965 -13.706 -24.853 1.00 90.19 191 HIS A C 1
ATOM 1554 O O . HIS A 1 191 ? 19.777 -14.566 -25.198 1.00 90.19 191 HIS A O 1
ATOM 1560 N N . ASN A 1 192 ? 18.851 -13.314 -23.578 1.00 87.75 192 ASN A N 1
ATOM 1561 C CA . ASN A 1 192 ? 19.648 -13.876 -22.476 1.00 87.75 192 ASN A CA 1
ATOM 1562 C C . ASN A 1 192 ? 18.953 -15.003 -21.680 1.00 87.75 192 ASN A C 1
ATOM 1564 O O . ASN A 1 192 ? 19.608 -15.656 -20.868 1.00 87.75 192 ASN A O 1
ATOM 1568 N N . GLU A 1 193 ? 17.644 -15.210 -21.848 1.00 77.31 193 GLU A N 1
ATOM 1569 C CA . GLU A 1 193 ? 16.875 -16.179 -21.053 1.00 77.31 193 GLU A CA 1
ATOM 1570 C C . GLU A 1 193 ? 17.157 -17.640 -21.440 1.00 77.31 193 GLU A C 1
ATOM 1572 O O . GLU A 1 193 ? 17.226 -17.984 -22.618 1.00 77.31 193 GLU A O 1
ATOM 1577 N N . ALA A 1 194 ? 17.293 -18.516 -20.436 1.00 60.69 194 ALA A N 1
ATOM 1578 C CA . ALA A 1 194 ? 17.589 -19.941 -20.625 1.00 60.69 194 ALA A CA 1
ATOM 1579 C C . ALA A 1 194 ? 16.353 -20.793 -20.985 1.00 60.69 194 ALA A C 1
ATOM 1581 O O . ALA A 1 194 ? 16.497 -21.906 -21.495 1.00 60.69 194 ALA A O 1
ATOM 1582 N N . LYS A 1 195 ? 15.138 -20.297 -20.710 1.00 55.53 195 LYS A N 1
ATOM 1583 C CA . LYS A 1 195 ? 13.882 -20.970 -21.066 1.00 55.53 195 LYS A CA 1
ATOM 1584 C C . LYS A 1 195 ? 13.509 -20.556 -22.499 1.00 55.53 195 LYS A C 1
ATOM 1586 O O . LYS A 1 195 ? 13.517 -19.373 -22.814 1.00 55.53 195 LYS A O 1
ATOM 1591 N N . ARG A 1 196 ? 13.272 -21.547 -23.368 1.00 50.75 196 ARG A N 1
ATOM 1592 C CA . ARG A 1 196 ? 13.006 -21.390 -24.815 1.00 50.75 196 ARG A CA 1
ATOM 1593 C C . ARG A 1 196 ? 11.861 -20.401 -25.124 1.00 50.75 196 ARG A C 1
ATOM 1595 O O . ARG A 1 196 ? 10.972 -20.244 -24.289 1.00 50.75 196 ARG A O 1
ATOM 1602 N N . PRO A 1 197 ? 11.874 -19.784 -26.323 1.00 54.03 197 PRO A N 1
ATOM 1603 C CA . PRO A 1 197 ? 11.135 -18.571 -26.633 1.00 54.03 197 PRO A CA 1
ATOM 1604 C C . PRO A 1 197 ? 9.652 -18.889 -26.802 1.00 54.03 197 PRO A C 1
ATOM 1606 O O . PRO A 1 197 ? 9.248 -19.451 -27.814 1.00 54.03 197 PRO A O 1
ATOM 1609 N N . ASN A 1 198 ? 8.820 -18.470 -25.854 1.00 51.56 198 ASN A N 1
ATOM 1610 C CA . ASN A 1 198 ? 7.629 -17.795 -26.337 1.00 51.56 198 ASN A CA 1
ATOM 1611 C C . ASN A 1 198 ? 8.165 -16.451 -26.805 1.00 51.56 198 ASN A C 1
ATOM 1613 O O . ASN A 1 198 ? 8.711 -15.699 -25.995 1.00 51.56 198 ASN A O 1
ATOM 1617 N N . GLU A 1 199 ? 8.116 -16.215 -28.119 1.00 60.12 199 GLU A N 1
ATOM 1618 C CA . GLU A 1 199 ? 8.165 -14.867 -28.685 1.00 60.12 199 GLU A CA 1
ATOM 1619 C C . GLU A 1 199 ? 7.476 -13.946 -27.681 1.00 60.12 199 GLU A C 1
ATOM 1621 O O . GLU A 1 199 ? 6.389 -14.313 -27.221 1.00 60.12 199 GLU A O 1
ATOM 1626 N N . GLY A 1 200 ? 8.147 -12.871 -27.249 1.00 65.44 200 GLY A N 1
ATOM 1627 C CA . GLY A 1 200 ? 7.668 -12.021 -26.158 1.00 65.44 200 GLY A CA 1
ATOM 1628 C C . GLY A 1 200 ? 6.163 -11.786 -26.239 1.00 65.44 200 GLY A C 1
ATOM 1629 O O . GLY A 1 200 ? 5.600 -11.833 -27.335 1.00 65.44 200 GLY A O 1
ATOM 1630 N N . SER A 1 201 ? 5.501 -11.584 -25.098 1.00 79.69 201 SER A N 1
ATOM 1631 C CA . SER A 1 201 ? 4.034 -11.523 -25.057 1.00 79.69 201 SER A CA 1
ATOM 1632 C C . SER A 1 201 ? 3.471 -10.631 -26.169 1.00 79.69 201 SER A C 1
ATOM 1634 O O . SER A 1 201 ? 4.124 -9.700 -26.648 1.00 79.69 201 SER A O 1
ATOM 1636 N N . GLU A 1 202 ? 2.216 -10.835 -26.561 1.00 86.44 202 GLU A N 1
ATOM 1637 C CA . GLU A 1 202 ? 1.599 -9.966 -27.570 1.00 86.44 202 GLU A CA 1
ATOM 1638 C C . GLU A 1 202 ? 1.681 -8.473 -27.191 1.00 86.44 202 GLU A C 1
ATOM 1640 O O . GLU A 1 202 ? 1.748 -7.605 -28.062 1.00 86.44 202 GLU A O 1
ATOM 1645 N N . LYS A 1 203 ? 1.735 -8.149 -25.890 1.00 88.69 203 LYS A N 1
ATOM 1646 C CA . LYS A 1 203 ? 2.011 -6.790 -25.403 1.00 88.69 203 LYS A CA 1
ATOM 1647 C C . LYS A 1 203 ? 3.440 -6.342 -25.702 1.00 88.69 203 LYS A C 1
ATOM 1649 O O . LYS A 1 203 ? 3.638 -5.208 -26.134 1.00 88.69 203 LYS A O 1
ATOM 1654 N N . GLU A 1 204 ? 4.423 -7.208 -25.498 1.00 89.12 204 GLU A N 1
ATOM 1655 C CA . GLU A 1 204 ? 5.823 -6.935 -25.810 1.00 89.12 204 GLU A CA 1
ATOM 1656 C C . GLU A 1 204 ? 6.062 -6.739 -27.304 1.00 89.12 204 GLU A C 1
ATOM 1658 O O . GLU A 1 204 ? 6.673 -5.743 -27.683 1.00 89.12 204 GLU A O 1
ATOM 1663 N N . LYS A 1 205 ? 5.530 -7.615 -28.164 1.00 90.06 205 LYS A N 1
ATOM 1664 C CA . LYS A 1 205 ? 5.645 -7.461 -29.625 1.00 90.06 205 LYS A CA 1
ATOM 1665 C C . LYS A 1 205 ? 5.107 -6.107 -30.079 1.00 90.06 205 LYS A C 1
ATOM 1667 O O . LYS A 1 205 ? 5.777 -5.375 -30.803 1.00 90.06 205 LYS A O 1
ATOM 1672 N N . ARG A 1 206 ? 3.925 -5.718 -29.585 1.00 91.62 206 ARG A N 1
ATOM 1673 C CA . ARG A 1 206 ? 3.352 -4.390 -29.863 1.00 91.62 206 ARG A CA 1
ATOM 1674 C C . ARG A 1 206 ? 4.222 -3.256 -29.331 1.00 91.62 206 ARG A C 1
ATOM 1676 O O . ARG A 1 206 ? 4.350 -2.230 -29.998 1.00 91.62 206 ARG A O 1
ATOM 1683 N N . PHE A 1 207 ? 4.813 -3.425 -28.150 1.00 93.06 207 PHE A N 1
ATOM 1684 C CA . PHE A 1 207 ? 5.743 -2.451 -27.589 1.00 93.06 207 PHE A CA 1
ATOM 1685 C C . PHE A 1 207 ? 6.992 -2.286 -28.463 1.00 93.06 207 PHE A C 1
ATOM 1687 O O . PHE A 1 207 ? 7.365 -1.150 -28.743 1.00 93.06 207 PHE A O 1
ATOM 1694 N N . VAL A 1 208 ? 7.588 -3.381 -28.944 1.00 93.62 208 VAL A N 1
ATOM 1695 C CA . VAL A 1 208 ? 8.751 -3.378 -29.849 1.00 93.62 208 VAL A CA 1
ATOM 1696 C C . VAL A 1 208 ? 8.425 -2.649 -31.149 1.00 93.62 208 VAL A C 1
ATOM 1698 O O . VAL A 1 208 ? 9.122 -1.697 -31.499 1.00 93.62 208 VAL A O 1
ATOM 1701 N N . VAL A 1 209 ? 7.321 -3.014 -31.808 1.00 94.44 209 VAL A N 1
ATOM 1702 C CA . VAL A 1 209 ? 6.862 -2.364 -33.049 1.00 94.44 209 VAL A CA 1
ATOM 1703 C C . VAL A 1 209 ? 6.649 -0.861 -32.827 1.00 94.44 209 VAL A C 1
ATOM 1705 O O . VAL A 1 209 ? 7.128 -0.030 -33.601 1.00 94.44 209 VAL A O 1
ATOM 1708 N N . ASN A 1 210 ? 5.976 -0.480 -31.734 1.00 95.12 210 ASN A N 1
ATOM 1709 C CA . ASN A 1 210 ? 5.768 0.929 -31.400 1.00 95.12 210 ASN A CA 1
ATOM 1710 C C . ASN A 1 210 ? 7.088 1.656 -31.119 1.00 95.12 210 ASN A C 1
ATOM 1712 O O . ASN A 1 210 ? 7.255 2.804 -31.534 1.00 95.12 210 ASN A O 1
ATOM 1716 N N . ALA A 1 211 ? 8.021 1.010 -30.421 1.00 94.19 211 ALA A N 1
ATOM 1717 C CA . ALA A 1 211 ? 9.320 1.576 -30.104 1.00 94.19 211 ALA A CA 1
ATOM 1718 C C . ALA A 1 211 ? 10.127 1.840 -31.379 1.00 94.19 211 ALA A C 1
ATOM 1720 O O . ALA A 1 211 ? 10.578 2.968 -31.566 1.00 94.19 211 ALA A O 1
ATOM 1721 N N . ILE A 1 212 ? 10.229 0.861 -32.286 1.00 94.25 212 ILE A N 1
ATOM 1722 C CA . ILE A 1 212 ? 10.914 1.007 -33.581 1.00 94.25 212 ILE A CA 1
ATOM 1723 C C . ILE A 1 212 ? 10.315 2.170 -34.375 1.00 94.25 212 ILE A C 1
ATOM 1725 O O . ILE A 1 212 ? 11.054 3.044 -34.831 1.00 94.25 212 ILE A O 1
ATOM 1729 N N . GLN A 1 213 ? 8.984 2.252 -34.470 1.00 94.06 213 GLN A N 1
ATOM 1730 C CA . GLN A 1 213 ? 8.307 3.359 -35.150 1.00 94.06 213 GLN A CA 1
ATOM 1731 C C . GLN A 1 213 ? 8.594 4.713 -34.478 1.00 94.06 213 GLN A C 1
ATOM 1733 O O . GLN A 1 213 ? 8.824 5.723 -35.151 1.00 94.06 213 GLN A O 1
ATOM 1738 N N . THR A 1 214 ? 8.615 4.750 -33.142 1.00 93.94 214 THR A N 1
ATOM 1739 C CA . THR A 1 214 ? 8.878 5.979 -32.382 1.00 93.94 214 THR A CA 1
ATOM 1740 C C . THR A 1 214 ? 10.318 6.451 -32.584 1.00 93.94 214 THR A C 1
ATOM 1742 O O . THR A 1 214 ? 10.535 7.628 -32.845 1.00 93.94 214 THR A O 1
ATOM 1745 N N . PHE A 1 215 ? 11.307 5.558 -32.523 1.00 94.81 215 PHE A N 1
ATOM 1746 C CA . PHE A 1 215 ? 12.710 5.913 -32.759 1.00 94.81 215 PHE A CA 1
ATOM 1747 C C . PHE A 1 215 ? 12.989 6.278 -34.220 1.00 94.81 215 PHE A C 1
ATOM 1749 O O . PHE A 1 215 ? 13.773 7.184 -34.494 1.00 94.81 215 PHE A O 1
ATOM 1756 N N . SER A 1 216 ? 12.313 5.619 -35.164 1.00 91.69 216 SER A N 1
ATOM 1757 C CA . SER A 1 216 ? 12.448 5.922 -36.593 1.00 91.69 216 SER A CA 1
ATOM 1758 C C . SER A 1 216 ? 11.915 7.314 -36.941 1.00 91.69 216 SER A C 1
ATOM 1760 O O . SER A 1 216 ? 12.503 8.012 -37.768 1.00 91.69 216 SER A O 1
ATOM 1762 N N . SER A 1 217 ? 10.821 7.731 -36.294 1.00 93.31 217 SER A N 1
ATOM 1763 C CA . SER A 1 217 ? 10.223 9.064 -36.463 1.00 93.31 217 SER A CA 1
ATOM 1764 C C . SER A 1 217 ? 10.913 10.150 -35.632 1.00 93.31 217 SER A C 1
ATOM 1766 O O . SER A 1 217 ? 11.037 11.281 -36.097 1.00 93.31 217 SER A O 1
ATOM 1768 N N . ASN A 1 218 ? 11.403 9.818 -34.435 1.00 92.81 218 ASN A N 1
ATOM 1769 C CA . ASN A 1 218 ? 12.116 10.732 -33.550 1.00 92.81 218 ASN A CA 1
ATOM 1770 C C . ASN A 1 218 ? 13.560 10.268 -33.297 1.00 92.81 218 ASN A C 1
ATOM 1772 O O . ASN A 1 218 ? 13.869 9.647 -32.278 1.00 92.81 218 ASN A O 1
ATOM 1776 N N . ARG A 1 219 ? 14.462 10.631 -34.216 1.00 85.38 219 ARG A N 1
ATOM 1777 C CA . ARG A 1 219 ? 15.873 10.206 -34.187 1.00 85.38 219 ARG A CA 1
ATOM 1778 C C . ARG A 1 219 ? 16.701 10.784 -33.033 1.00 85.38 219 ARG A C 1
ATOM 1780 O O . ARG A 1 219 ? 17.806 10.310 -32.802 1.00 85.38 219 ARG A O 1
ATOM 1787 N N . THR A 1 220 ? 16.208 11.798 -32.316 1.00 88.81 220 THR A N 1
ATOM 1788 C CA . THR A 1 220 ? 16.908 12.358 -31.143 1.00 88.81 220 THR A CA 1
ATOM 1789 C C . THR A 1 220 ? 16.600 11.593 -29.855 1.00 88.81 220 THR A C 1
ATOM 1791 O O . THR A 1 220 ? 17.241 11.823 -28.830 1.00 88.81 220 THR A O 1
ATOM 1794 N N . MET A 1 221 ? 15.627 10.676 -29.880 1.00 90.00 221 MET A N 1
ATOM 1795 C CA . MET A 1 221 ? 15.246 9.893 -28.711 1.00 90.00 221 MET A CA 1
ATOM 1796 C C . MET A 1 221 ? 16.249 8.756 -28.473 1.00 90.00 221 MET A C 1
ATOM 1798 O O . MET A 1 221 ? 16.306 7.795 -29.231 1.00 90.00 221 MET A O 1
ATOM 1802 N N . GLU A 1 222 ? 17.017 8.838 -27.386 1.00 91.19 222 GLU A N 1
ATOM 1803 C CA . GLU A 1 222 ? 18.073 7.857 -27.079 1.00 91.19 222 GLU A CA 1
ATOM 1804 C C . GLU A 1 222 ? 17.558 6.593 -26.372 1.00 91.19 222 GLU A C 1
ATOM 1806 O O . GLU A 1 222 ? 18.193 5.544 -26.418 1.00 91.19 222 GLU A O 1
ATOM 1811 N N . SER A 1 223 ? 16.442 6.690 -25.645 1.00 94.25 223 SER A N 1
ATOM 1812 C CA . SER A 1 223 ? 15.830 5.559 -24.937 1.00 94.25 223 SER A CA 1
ATOM 1813 C C . SER A 1 223 ? 14.402 5.886 -24.503 1.00 94.25 223 SER A C 1
ATOM 1815 O O . SER A 1 223 ? 14.006 7.051 -24.458 1.00 94.25 223 SER A O 1
ATOM 1817 N N . ARG A 1 224 ? 13.629 4.858 -24.155 1.00 94.12 224 ARG A N 1
ATOM 1818 C CA . ARG A 1 224 ? 12.280 4.972 -23.591 1.00 94.12 224 ARG A CA 1
ATOM 1819 C C . ARG A 1 224 ? 12.070 3.876 -22.552 1.00 94.12 224 ARG A C 1
ATOM 1821 O O . ARG A 1 224 ? 12.705 2.832 -22.622 1.00 94.12 224 ARG A O 1
ATOM 1828 N N . ALA A 1 225 ? 11.175 4.102 -21.593 1.00 94.62 225 ALA A N 1
ATOM 1829 C CA . ALA A 1 225 ? 10.689 3.027 -20.737 1.00 94.62 225 ALA A CA 1
ATOM 1830 C C . ALA A 1 225 ? 9.206 3.172 -20.436 1.00 94.62 225 ALA A C 1
ATOM 1832 O O . ALA A 1 225 ? 8.682 4.287 -20.397 1.00 94.62 225 ALA A O 1
ATOM 1833 N N . ILE A 1 226 ? 8.548 2.045 -20.203 1.00 93.62 226 ILE A N 1
ATOM 1834 C CA . ILE A 1 226 ? 7.133 1.960 -19.850 1.00 93.62 226 ILE A CA 1
ATOM 1835 C C . ILE A 1 226 ? 6.941 1.009 -18.671 1.00 93.62 226 ILE A C 1
ATOM 1837 O O . ILE A 1 226 ? 7.803 0.174 -18.402 1.00 93.62 226 ILE A O 1
ATOM 1841 N N . VAL A 1 227 ? 5.796 1.140 -18.011 1.00 92.19 227 VAL A N 1
ATOM 1842 C CA . VAL A 1 227 ? 5.262 0.131 -17.095 1.00 92.19 227 VAL A CA 1
ATOM 1843 C C . VAL A 1 227 ? 3.968 -0.386 -17.708 1.00 92.19 227 VAL A C 1
ATOM 1845 O O . VAL A 1 227 ? 3.149 0.417 -18.158 1.00 92.19 227 VAL A O 1
ATOM 1848 N N . ASP A 1 228 ? 3.812 -1.700 -17.772 1.00 89.44 228 ASP A N 1
ATOM 1849 C CA . ASP A 1 228 ? 2.605 -2.378 -18.247 1.00 89.44 228 ASP A CA 1
ATOM 1850 C C . ASP A 1 228 ? 2.376 -3.632 -17.391 1.00 89.44 228 ASP A C 1
ATOM 1852 O O . ASP A 1 228 ? 3.314 -4.158 -16.795 1.00 89.44 228 ASP A O 1
ATOM 1856 N N . ALA A 1 229 ? 1.139 -4.111 -17.335 1.00 87.81 229 ALA A N 1
ATOM 1857 C CA . ALA A 1 229 ? 0.799 -5.373 -16.688 1.00 87.81 229 ALA A CA 1
ATOM 1858 C C . ALA A 1 229 ? 0.844 -6.491 -17.734 1.00 87.81 229 ALA A C 1
ATOM 1860 O O . ALA A 1 229 ? 0.114 -6.437 -18.723 1.00 87.81 229 ALA A O 1
ATOM 1861 N N . ASP A 1 230 ? 1.670 -7.510 -17.553 1.00 86.12 230 ASP A N 1
ATOM 1862 C CA . ASP A 1 230 ? 1.840 -8.587 -18.522 1.00 86.12 230 ASP A CA 1
ATOM 1863 C C . ASP A 1 230 ? 1.923 -9.949 -17.840 1.00 86.12 230 ASP A C 1
ATOM 1865 O O . ASP A 1 230 ? 2.590 -10.100 -16.824 1.00 86.12 230 ASP A O 1
ATOM 1869 N N . ASP A 1 231 ? 1.208 -10.939 -18.373 1.00 83.31 231 ASP A N 1
ATOM 1870 C CA . ASP A 1 231 ? 1.057 -12.272 -17.766 1.00 83.31 231 ASP A CA 1
ATOM 1871 C C . ASP A 1 231 ? 0.641 -12.265 -16.275 1.00 83.31 231 ASP A C 1
ATOM 1873 O O . ASP A 1 231 ? 1.010 -13.154 -15.510 1.00 83.31 231 ASP A O 1
ATOM 1877 N N . GLY A 1 232 ? -0.134 -11.261 -15.845 1.00 81.75 232 GLY A N 1
ATOM 1878 C CA . GLY A 1 232 ? -0.598 -11.134 -14.455 1.00 81.75 232 GLY A CA 1
ATOM 1879 C C . GLY A 1 232 ? 0.450 -10.595 -13.476 1.00 81.75 232 GLY A C 1
ATOM 1880 O O . GLY A 1 232 ? 0.255 -10.691 -12.268 1.00 81.75 232 GLY A O 1
ATOM 1881 N N . VAL A 1 233 ? 1.551 -10.038 -13.983 1.00 85.94 233 VAL A N 1
ATOM 1882 C CA . VAL A 1 233 ? 2.569 -9.341 -13.191 1.00 85.94 233 VAL A CA 1
ATOM 1883 C C . VAL A 1 233 ? 2.843 -7.960 -13.765 1.00 85.94 233 VAL A C 1
ATOM 1885 O O . VAL A 1 233 ? 2.641 -7.722 -14.955 1.00 85.94 233 VAL A O 1
ATOM 1888 N N . ASP A 1 234 ? 3.341 -7.045 -12.940 1.00 90.12 234 ASP A N 1
ATOM 1889 C CA . ASP A 1 234 ? 3.809 -5.764 -13.457 1.00 90.12 234 ASP A CA 1
ATOM 1890 C C . ASP A 1 234 ? 5.186 -5.910 -14.071 1.00 90.12 234 ASP A C 1
ATOM 1892 O O . ASP A 1 234 ? 6.069 -6.603 -13.555 1.00 90.12 234 ASP A O 1
ATOM 1896 N N . VAL A 1 235 ? 5.357 -5.237 -15.197 1.00 90.62 235 VAL A N 1
ATOM 1897 C CA . VAL A 1 235 ? 6.546 -5.335 -16.016 1.00 90.62 235 VAL A CA 1
ATOM 1898 C C . VAL A 1 235 ? 7.002 -3.939 -16.387 1.00 90.62 235 VAL A C 1
ATOM 1900 O O . VAL A 1 235 ? 6.265 -3.146 -16.977 1.00 90.62 235 VAL A O 1
ATOM 1903 N N . VAL A 1 236 ? 8.252 -3.636 -16.057 1.00 94.00 236 VAL A N 1
ATOM 1904 C CA . VAL A 1 236 ? 8.910 -2.416 -16.513 1.00 94.00 236 VAL A CA 1
ATOM 1905 C C . VAL A 1 236 ? 9.784 -2.795 -17.697 1.00 94.00 236 VAL A C 1
ATOM 1907 O O . VAL A 1 236 ? 10.582 -3.729 -17.620 1.00 94.00 236 VAL A O 1
ATOM 1910 N N . ARG A 1 237 ? 9.627 -2.070 -18.806 1.00 94.44 237 ARG A N 1
ATOM 1911 C CA . ARG A 1 237 ? 10.390 -2.287 -20.040 1.00 94.44 237 ARG A CA 1
ATOM 1912 C C . ARG A 1 237 ? 11.186 -1.051 -20.379 1.00 94.44 237 ARG A C 1
ATOM 1914 O O . ARG A 1 237 ? 10.598 0.014 -20.536 1.00 94.44 237 ARG A O 1
ATOM 1921 N N . GLY A 1 238 ? 12.497 -1.193 -20.517 1.00 95.81 238 GLY A N 1
ATOM 1922 C CA . GLY A 1 238 ? 13.374 -0.198 -21.125 1.00 95.81 238 GLY A CA 1
ATOM 1923 C C . GLY A 1 238 ? 13.699 -0.587 -22.557 1.00 95.81 238 GLY A C 1
ATOM 1924 O O . GLY A 1 238 ? 13.843 -1.765 -22.865 1.00 95.81 238 GLY A O 1
ATOM 1925 N N . VAL A 1 239 ? 13.805 0.397 -23.439 1.00 96.94 239 VAL A N 1
ATOM 1926 C CA . VAL A 1 239 ? 14.185 0.183 -24.831 1.00 96.94 239 VAL A CA 1
ATOM 1927 C C . VAL A 1 239 ? 15.123 1.284 -25.302 1.00 96.94 239 VAL A C 1
ATOM 1929 O O . VAL A 1 239 ? 14.948 2.453 -24.945 1.00 96.94 239 VAL A O 1
ATOM 1932 N N . ALA A 1 240 ? 16.109 0.921 -26.116 1.00 96.88 240 ALA A N 1
ATOM 1933 C CA . ALA A 1 240 ? 16.979 1.873 -26.794 1.00 96.88 240 ALA A CA 1
ATOM 1934 C C . ALA A 1 240 ? 17.239 1.442 -28.251 1.00 96.88 240 ALA A C 1
ATOM 1936 O O . ALA A 1 240 ? 17.281 0.238 -28.532 1.00 96.88 240 ALA A O 1
ATOM 1937 N N . PRO A 1 241 ? 17.375 2.398 -29.189 1.00 96.12 241 PRO A N 1
ATOM 1938 C CA . PRO A 1 241 ? 17.514 2.099 -30.604 1.00 96.12 241 PRO A CA 1
ATOM 1939 C C . PRO A 1 241 ? 18.944 1.692 -30.938 1.00 96.12 241 PRO A C 1
ATOM 1941 O O . PRO A 1 241 ? 19.909 2.341 -30.539 1.00 96.12 241 PRO A O 1
ATOM 1944 N N . ILE A 1 242 ? 19.075 0.629 -31.720 1.00 93.31 242 ILE A N 1
ATOM 1945 C CA . ILE A 1 242 ? 20.335 0.230 -32.332 1.00 93.31 242 ILE A CA 1
ATOM 1946 C C . ILE A 1 242 ? 20.418 0.988 -33.648 1.00 93.31 242 ILE A C 1
ATOM 1948 O O . ILE A 1 242 ? 19.622 0.756 -34.557 1.00 93.31 242 ILE A O 1
ATOM 1952 N N . VAL A 1 243 ? 21.339 1.942 -33.722 1.00 91.00 243 VAL A N 1
ATOM 1953 C CA . VAL A 1 243 ? 21.464 2.858 -34.855 1.00 91.00 243 VAL A CA 1
ATOM 1954 C C . VAL A 1 243 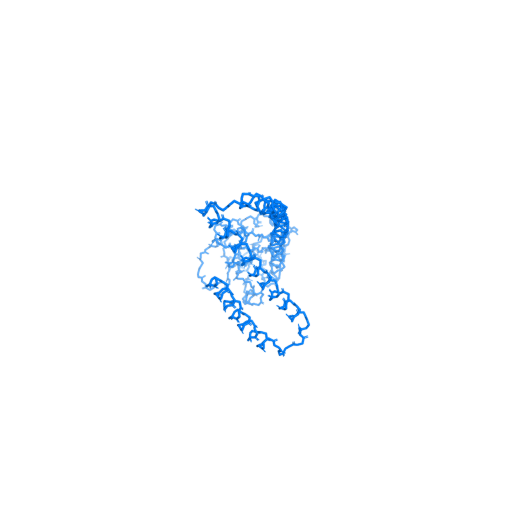? 22.762 2.570 -35.591 1.00 91.00 243 VAL A C 1
ATOM 1956 O O . VAL A 1 243 ? 23.807 2.366 -34.975 1.00 91.00 243 VAL A O 1
ATOM 1959 N N . ASP A 1 244 ? 22.691 2.566 -36.916 1.00 86.94 244 ASP A N 1
ATOM 1960 C CA . ASP A 1 244 ? 23.868 2.509 -37.771 1.00 86.94 244 ASP A CA 1
ATOM 1961 C C . ASP A 1 244 ? 24.682 3.811 -37.613 1.00 86.94 244 ASP A C 1
ATOM 1963 O O . ASP A 1 244 ? 24.153 4.897 -37.879 1.00 86.94 244 ASP A O 1
ATOM 1967 N N . PRO A 1 245 ? 25.959 3.737 -37.190 1.00 80.94 245 PRO A N 1
ATOM 1968 C CA . PRO A 1 245 ? 26.773 4.919 -36.908 1.00 80.94 245 PRO A CA 1
ATOM 1969 C C . PRO A 1 245 ? 27.059 5.771 -38.152 1.00 80.94 245 PRO A C 1
ATOM 1971 O O . PRO A 1 245 ? 27.384 6.948 -38.017 1.00 80.94 245 PRO A O 1
ATOM 1974 N N . SER A 1 246 ? 26.948 5.195 -39.352 1.00 82.00 246 SER A N 1
ATOM 1975 C CA . SER A 1 246 ? 27.238 5.880 -40.615 1.00 82.00 246 SER A CA 1
ATOM 1976 C C . SER A 1 246 ? 26.011 6.578 -41.205 1.00 82.00 246 SER A C 1
ATOM 1978 O O . SER A 1 246 ? 26.114 7.694 -41.712 1.00 82.00 246 SER A O 1
ATOM 1980 N N . THR A 1 247 ? 24.839 5.943 -41.118 1.00 82.81 247 THR A N 1
ATOM 1981 C CA . THR A 1 247 ? 23.603 6.423 -41.757 1.00 82.81 247 THR A CA 1
ATOM 1982 C C . THR A 1 247 ? 22.619 7.067 -40.777 1.00 82.81 247 THR A C 1
ATOM 1984 O O . THR A 1 247 ? 21.694 7.768 -41.197 1.00 82.81 247 THR A O 1
ATOM 1987 N N . GLY A 1 248 ? 22.782 6.838 -39.470 1.00 82.56 248 GLY A N 1
ATOM 1988 C CA . GLY A 1 248 ? 21.836 7.289 -38.447 1.00 82.56 248 GLY A CA 1
ATOM 1989 C C . GLY A 1 248 ? 20.466 6.604 -38.538 1.00 82.56 248 GLY A C 1
ATOM 1990 O O . GLY A 1 248 ? 19.485 7.116 -37.995 1.00 82.56 248 GLY A O 1
ATOM 1991 N N . VAL A 1 249 ? 20.374 5.485 -39.265 1.00 87.56 249 VAL A N 1
ATOM 1992 C CA . VAL A 1 249 ? 19.147 4.698 -39.440 1.00 87.56 249 VAL A CA 1
ATOM 1993 C C . VAL A 1 249 ? 19.020 3.684 -38.307 1.00 87.56 249 VAL A C 1
ATOM 1995 O O . VAL A 1 249 ? 19.994 3.031 -37.933 1.00 87.56 249 VAL A O 1
ATOM 1998 N N . VAL A 1 250 ? 17.810 3.548 -37.763 1.00 90.00 250 VAL A N 1
ATOM 1999 C CA . VAL A 1 250 ? 17.484 2.540 -36.747 1.00 90.00 250 VAL A CA 1
ATOM 2000 C C . VAL A 1 250 ? 17.479 1.162 -37.411 1.00 90.00 250 VAL A C 1
ATOM 2002 O O . VAL A 1 250 ? 16.638 0.896 -38.262 1.00 90.00 250 VAL A O 1
ATOM 2005 N N . ARG A 1 251 ? 18.413 0.295 -37.016 1.00 90.25 251 ARG A N 1
ATOM 2006 C CA . ARG A 1 251 ? 18.539 -1.096 -37.489 1.00 90.25 251 ARG A CA 1
ATOM 2007 C C . ARG A 1 251 ? 17.827 -2.105 -36.595 1.00 90.25 251 ARG A C 1
ATOM 2009 O O . ARG A 1 251 ? 17.685 -3.264 -36.961 1.00 90.25 251 ARG A O 1
ATOM 2016 N N . GLY A 1 252 ? 17.400 -1.674 -35.415 1.00 91.88 252 GLY A N 1
ATOM 2017 C CA . GLY A 1 252 ? 16.725 -2.521 -34.447 1.00 91.88 252 GLY A CA 1
ATOM 2018 C C . GLY A 1 252 ? 16.620 -1.850 -33.089 1.00 91.88 252 GLY A C 1
ATOM 2019 O O . GLY A 1 252 ? 16.883 -0.653 -32.942 1.00 91.88 252 GLY A O 1
ATOM 2020 N N . VAL A 1 253 ? 16.257 -2.625 -32.076 1.00 95.06 253 VAL A N 1
ATOM 2021 C CA . VAL A 1 253 ? 16.154 -2.148 -30.694 1.00 95.06 253 VAL A CA 1
ATOM 2022 C C . VAL A 1 253 ? 16.679 -3.189 -29.717 1.00 95.06 253 VAL A C 1
ATOM 2024 O O . VAL A 1 253 ? 16.519 -4.393 -29.914 1.00 95.06 253 VAL A O 1
ATOM 2027 N N . VAL A 1 254 ? 17.276 -2.719 -28.624 1.00 95.06 254 VAL A N 1
ATOM 2028 C CA . VAL A 1 254 ? 17.514 -3.542 -27.437 1.00 95.06 254 VAL A CA 1
ATOM 2029 C C . VAL A 1 254 ? 16.414 -3.262 -26.426 1.00 95.06 254 VAL A C 1
ATOM 2031 O O . VAL A 1 254 ? 16.151 -2.105 -26.099 1.00 95.06 254 VAL A O 1
ATOM 2034 N N . VAL A 1 255 ? 15.770 -4.318 -25.945 1.00 94.94 255 VAL A N 1
ATOM 2035 C CA . VAL A 1 255 ? 14.723 -4.279 -24.927 1.00 94.94 255 VAL A CA 1
ATOM 2036 C C . VAL A 1 255 ? 15.241 -4.961 -23.673 1.00 94.94 255 VAL A C 1
ATOM 2038 O O . VAL A 1 255 ? 15.740 -6.084 -23.715 1.00 94.94 255 VAL A O 1
ATOM 2041 N N . LEU A 1 256 ? 15.116 -4.266 -22.554 1.00 94.56 256 LEU A N 1
ATOM 2042 C CA . LEU A 1 256 ? 15.366 -4.776 -21.218 1.00 94.56 256 LEU A CA 1
ATOM 2043 C C . LEU A 1 256 ? 14.049 -4.838 -20.474 1.00 94.56 256 LEU A C 1
ATOM 2045 O O . LEU A 1 256 ? 13.243 -3.913 -20.562 1.00 94.56 256 LEU A O 1
ATOM 2049 N N . GLU A 1 257 ? 13.858 -5.893 -19.705 1.00 92.12 257 GLU A N 1
ATOM 2050 C CA . GLU A 1 257 ? 12.628 -6.092 -18.962 1.00 92.12 257 GLU A CA 1
ATOM 2051 C C . GLU A 1 257 ? 12.920 -6.578 -17.538 1.00 92.12 257 GLU A C 1
ATOM 2053 O O . GLU A 1 257 ? 13.842 -7.359 -17.277 1.00 92.12 257 GLU A O 1
ATOM 2058 N N . GLU A 1 258 ? 12.127 -6.062 -16.605 1.00 90.81 258 GLU A N 1
ATOM 2059 C CA . GLU A 1 258 ? 12.119 -6.434 -15.198 1.00 90.81 258 GLU A CA 1
ATOM 2060 C C . GLU A 1 258 ? 10.677 -6.727 -14.783 1.00 90.81 258 GLU A C 1
ATOM 2062 O O . GLU A 1 258 ? 9.772 -5.935 -15.057 1.00 90.81 258 GLU A O 1
ATOM 2067 N N . ARG A 1 259 ? 10.466 -7.894 -14.167 1.00 87.69 259 ARG A N 1
ATOM 2068 C CA . ARG A 1 259 ? 9.151 -8.374 -13.734 1.00 87.69 259 ARG A CA 1
ATOM 2069 C C . ARG A 1 259 ? 9.051 -8.306 -12.220 1.00 87.69 259 ARG A C 1
ATOM 2071 O O . ARG A 1 259 ? 9.979 -8.720 -11.526 1.00 87.69 259 ARG A O 1
ATOM 2078 N N . PHE A 1 260 ? 7.919 -7.826 -11.728 1.00 82.69 260 PHE A N 1
ATOM 2079 C CA . PHE A 1 260 ? 7.631 -7.720 -10.305 1.00 82.69 260 PHE A CA 1
ATOM 2080 C C . PHE A 1 260 ? 6.724 -8.871 -9.884 1.00 82.69 260 PHE A C 1
ATOM 2082 O O . PHE A 1 260 ? 5.673 -9.086 -10.475 1.00 82.69 260 PHE A O 1
ATOM 2089 N N . GLU A 1 261 ? 7.112 -9.608 -8.844 1.00 72.62 261 GLU A N 1
ATOM 2090 C CA . GLU A 1 261 ? 6.294 -10.713 -8.315 1.00 72.62 261 GLU A CA 1
ATOM 2091 C C . GLU A 1 261 ? 4.958 -10.230 -7.727 1.00 72.62 261 GLU A C 1
ATOM 2093 O O . GLU A 1 261 ? 3.997 -10.990 -7.637 1.00 72.62 261 GLU A O 1
ATOM 2098 N N . THR A 1 262 ? 4.888 -8.958 -7.337 1.00 66.19 262 THR A N 1
ATOM 2099 C CA . THR A 1 262 ? 3.682 -8.305 -6.827 1.00 66.19 262 THR A CA 1
ATOM 2100 C C . THR A 1 262 ? 3.134 -7.327 -7.853 1.00 66.19 262 THR A C 1
ATOM 2102 O O . THR A 1 262 ? 3.841 -6.403 -8.255 1.00 66.19 262 THR A O 1
ATOM 2105 N N . GLN A 1 263 ? 1.864 -7.495 -8.211 1.00 62.53 263 GLN A N 1
ATOM 2106 C CA . GLN A 1 263 ? 1.121 -6.533 -9.015 1.00 62.53 263 GLN A CA 1
ATOM 2107 C C . GLN A 1 263 ? 0.656 -5.371 -8.120 1.00 62.53 263 GLN A C 1
ATOM 2109 O O . GLN A 1 263 ? -0.035 -5.591 -7.123 1.00 62.53 263 GLN A O 1
ATOM 2114 N N . ILE A 1 264 ? 1.076 -4.148 -8.441 1.00 62.72 264 ILE A N 1
ATOM 2115 C CA . ILE A 1 264 ? 0.656 -2.905 -7.770 1.00 62.72 264 ILE A CA 1
ATOM 2116 C C . ILE A 1 264 ? -0.204 -2.040 -8.719 1.00 62.72 264 ILE A C 1
ATOM 2118 O O . ILE A 1 264 ? -0.831 -1.088 -8.248 1.00 62.72 264 ILE A O 1
ATOM 2122 N N . LEU A 1 265 ? -0.273 -2.370 -10.021 1.00 58.56 265 LEU A N 1
ATOM 2123 C CA . LEU A 1 265 ? -1.226 -1.805 -10.994 1.00 58.56 265 LEU A CA 1
ATOM 2124 C C . LEU A 1 265 ? -2.612 -2.461 -10.956 1.00 58.56 265 LEU A C 1
ATOM 2126 O O . LEU A 1 265 ? -2.699 -3.713 -10.958 1.00 58.56 265 LEU A O 1
#

pLDDT: mean 79.93, std 13.14, range [42.69, 96.94]